Protein AF-A0ABD2CSZ1-F1 (afdb_monomer)

Secondary structure (DSSP, 8-state):
------------------------------S---SSGGGTEE-HHHHHHTT---SEETTHHHHHHHHHHHS-SGGG--S--EEEEE--TTS-TT-SS-SEEEEEES--TTTTHHHHHHHTT--HHHIIIIIGGGTTS---EEEEEESS-----EEE-S-S-TTSPPEEE--TT-SHHHHHHHHHHHHHHHHHHTSHHHHTTT-----PPPTT-TTSPTTSHHHHHHHHHHS-------

Mean predicted aligned error: 13.59 Å

Nearest PDB structures (foldseek):
  8rpg-assembly1_A  TM=6.086E-01  e=1.128E-05  Streptomyces hiroshimensis
  4udp-assembly1_A  TM=7.683E-01  e=7.962E-03  Methylovorus sp. MP688
  6f97-assembly1_B  TM=5.184E-01  e=1.595E-03  Methylovorus sp. MP688
  6f97-assembly1_A  TM=5.098E-01  e=2.200E-03  Methylovorus sp. MP688
  4udq-assembly1_A  TM=4.392E-01  e=5.773E-03  Methylovorus sp. MP688

Organism: Vespula maculifrons (NCBI:txid7453)

InterPro domains:
  IPR007867 Glucose-methanol-choline oxidoreductase, C-terminal [PF05199] (149-234)
  IPR012132 Glucose-methanol-choline oxidoreductase [PTHR11552] (61-235)

Solvent-accessible surface area (backbone atoms only — not comparable to full-atom values): 15317 Å² total; per-residue (Å²): 134,84,86,83,89,83,89,81,88,86,83,88,83,88,80,86,86,88,85,87,80,90,85,85,92,85,91,84,87,89,84,76,100,76,71,46,54,90,69,14,40,29,53,57,73,63,25,55,76,68,74,35,67,74,73,42,43,57,77,50,49,60,50,52,49,37,30,74,75,66,72,39,58,83,86,73,57,83,61,60,80,46,77,47,78,40,67,40,97,83,33,58,89,83,67,82,60,58,36,33,34,36,40,32,23,82,38,48,82,39,72,63,50,77,63,50,36,63,75,68,67,52,52,66,72,56,39,59,71,60,30,54,82,44,52,97,50,94,45,63,36,76,45,74,40,76,70,67,65,76,38,69,52,54,74,43,76,74,55,92,52,87,90,49,75,54,50,76,45,60,45,79,65,71,35,65,63,51,50,55,46,50,47,47,42,49,53,52,48,52,53,57,48,69,33,70,84,33,43,78,70,71,51,71,86,83,78,75,66,57,91,93,31,66,89,39,62,84,95,35,71,70,22,45,54,45,44,52,77,75,63,72,78,83,85,74,91,127

Foldseek 3Di:
DDDDDDDDDDDDDDDDDDDDDDDDDDDDPDDDPPDQLQVLREAPVSNVVVVHNNPDHPVCVVQVVCCVPVVDHPVVDPQFPDKDFDAFPPRDPVPPDGQKMKTKGQDDCLAPPPVSCVVQVPDPVQCVQARVVCHPPGDMDIDIDGPDDPQAWDWAQPDPPPVDHIDTGRRPCVDVVSLVRVLRVVVVVVVVCPDPVNVVVVGDDRFRQTPPLVVDHPSDSSSSSRCCVVDDGDDDDD

Sequence (238 aa):
MEFLSDGLKQTVRRDHSVSWSDQFTAIVNLLFAKPPLLSGIGLKEQLEELGITVLSNLRTLPIILNYAINNKGPLTTPGIEALAFINSKYADPSGVYPDIQFHFLPSSINSDGESVNKFIGLRDSVYNMVFKPLKNTDSWTILPLLLKPKSSGWIRLKSRNPLIHPDIIPNYFAHKEDVDVLIDGIQIAMAVSNTSAFRRFNSRPYSIKLPGCQRFPFATNEYWECAIRQFTFTIGDV

Structure (mmCIF, N/CA/C/O backbone):
data_AF-A0ABD2CSZ1-F1
#
_entry.id   AF-A0ABD2CSZ1-F1
#
loop_
_atom_site.group_PDB
_atom_site.id
_atom_site.type_symbol
_atom_site.label_atom_id
_atom_site.label_alt_id
_atom_site.label_comp_id
_atom_site.label_asym_id
_atom_site.label_entity_id
_atom_site.label_seq_id
_atom_site.pdbx_PDB_ins_code
_atom_site.Cartn_x
_atom_site.Cartn_y
_atom_site.Cartn_z
_atom_site.occupancy
_atom_site.B_iso_or_equiv
_atom_site.auth_seq_id
_atom_site.auth_comp_id
_atom_site.auth_asym_id
_atom_site.auth_atom_id
_atom_site.pdbx_PDB_model_num
ATOM 1 N N . MET A 1 1 ? -37.759 20.245 42.483 1.00 32.78 1 MET A N 1
ATOM 2 C CA . MET A 1 1 ? -36.432 19.596 42.451 1.00 32.78 1 MET A CA 1
ATOM 3 C C . MET A 1 1 ? -35.976 19.618 40.992 1.00 32.78 1 MET A C 1
ATOM 5 O O . MET A 1 1 ? -36.244 18.663 40.284 1.00 32.78 1 MET A O 1
ATOM 9 N N . GLU A 1 2 ? -35.578 20.743 40.381 1.00 22.66 2 GLU A N 1
ATOM 10 C CA . GLU A 1 2 ? -34.473 21.670 40.732 1.00 22.66 2 GLU A CA 1
ATOM 11 C C . GLU A 1 2 ? -33.141 20.885 40.792 1.00 22.66 2 GLU A C 1
ATOM 13 O O . GLU A 1 2 ? -33.063 19.942 41.569 1.00 22.66 2 GLU A O 1
ATOM 18 N N . PHE A 1 3 ? -32.109 21.111 39.964 1.00 24.77 3 PHE A N 1
ATOM 19 C CA . PHE A 1 3 ? -31.524 22.385 39.518 1.00 24.77 3 PHE A CA 1
ATOM 20 C C . PHE A 1 3 ? -30.637 22.255 38.240 1.00 24.77 3 PHE A C 1
ATOM 22 O O . PHE A 1 3 ? -29.897 21.289 38.086 1.00 24.77 3 PHE A O 1
ATOM 29 N N . LEU A 1 4 ? -30.684 23.322 37.424 1.00 30.48 4 LEU A N 1
ATOM 30 C CA . LEU A 1 4 ? -29.596 24.063 36.737 1.00 30.48 4 LEU A CA 1
ATOM 31 C C . LEU A 1 4 ? -28.957 23.597 35.416 1.00 30.48 4 LEU A C 1
ATOM 33 O O . LEU A 1 4 ? -28.183 22.650 35.324 1.00 30.48 4 LEU A O 1
ATOM 37 N N . SER A 1 5 ? -29.211 24.456 34.425 1.00 36.59 5 SER A N 1
ATOM 38 C CA . SER A 1 5 ? -28.312 24.887 33.360 1.00 36.59 5 SER A CA 1
ATOM 39 C C . SER A 1 5 ? -26.972 25.399 33.892 1.00 36.59 5 SER A C 1
ATOM 41 O O . SER A 1 5 ? -26.965 26.163 34.849 1.00 36.59 5 SER A O 1
ATOM 43 N N . ASP A 1 6 ? -25.879 25.094 33.194 1.00 31.25 6 ASP A N 1
ATOM 44 C CA . ASP A 1 6 ? -24.960 26.131 32.712 1.00 31.25 6 ASP A CA 1
ATOM 45 C C . ASP A 1 6 ? -24.024 25.577 31.636 1.00 31.25 6 ASP A C 1
ATOM 47 O O . ASP A 1 6 ? -23.483 24.474 31.728 1.00 31.25 6 ASP A O 1
ATOM 51 N N . GLY A 1 7 ? -23.886 26.352 30.561 1.00 39.50 7 GLY A N 1
ATOM 52 C CA . GLY A 1 7 ? -23.000 26.059 29.449 1.00 39.50 7 GLY A CA 1
ATOM 53 C C . GLY A 1 7 ? -21.560 26.450 29.756 1.00 39.50 7 GLY A C 1
ATOM 54 O O . GLY A 1 7 ? -21.296 27.529 30.271 1.00 39.50 7 GLY A O 1
ATOM 55 N N . LEU A 1 8 ? -20.617 25.613 29.324 1.00 28.44 8 LEU A N 1
ATOM 56 C CA . LEU A 1 8 ? -19.216 25.990 29.160 1.00 28.44 8 LEU A CA 1
ATOM 57 C C . LEU A 1 8 ? -18.718 25.461 27.811 1.00 28.44 8 LEU A C 1
ATOM 59 O O . LEU A 1 8 ? -18.352 24.299 27.661 1.00 28.44 8 LEU A O 1
ATOM 63 N N . LYS A 1 9 ? -18.709 26.348 26.810 1.00 32.56 9 LYS A N 1
ATOM 64 C CA . LYS A 1 9 ? -17.805 26.248 25.659 1.00 32.56 9 LYS A CA 1
ATOM 65 C C . LYS A 1 9 ? -16.429 26.704 26.145 1.00 32.56 9 LYS A C 1
ATOM 67 O O . LYS A 1 9 ? -16.316 27.828 26.625 1.00 32.56 9 LYS A O 1
ATOM 72 N N . GLN A 1 10 ? -15.393 25.881 26.008 1.00 29.50 10 GLN A N 1
ATOM 73 C CA . GLN A 1 10 ? -14.013 26.339 26.178 1.00 29.50 10 GLN A CA 1
ATOM 74 C C . GLN A 1 10 ? -13.320 26.426 24.819 1.00 29.50 10 GLN A C 1
ATOM 76 O O . GLN A 1 10 ? -13.203 25.441 24.096 1.00 29.50 10 GLN A O 1
ATOM 81 N N . THR A 1 11 ? -12.860 27.635 24.500 1.00 26.22 11 THR A N 1
ATOM 82 C CA . THR A 1 11 ? -11.991 27.955 23.367 1.00 26.22 11 THR A CA 1
ATOM 83 C C . THR A 1 11 ? -10.619 28.282 23.942 1.00 26.22 11 THR A C 1
ATOM 85 O O . THR A 1 11 ? -10.493 29.242 24.699 1.00 26.22 11 THR A O 1
ATOM 88 N N . VAL A 1 12 ? -9.586 27.512 23.597 1.00 29.78 12 VAL A N 1
ATOM 89 C CA . VAL A 1 12 ? -8.206 27.795 24.021 1.00 29.78 12 VAL A CA 1
ATOM 90 C C . VAL A 1 12 ? -7.460 28.449 22.859 1.00 29.78 12 VAL A C 1
ATOM 92 O O . VAL A 1 12 ? -7.129 27.791 21.877 1.00 29.78 12 VAL A O 1
ATOM 95 N N . ARG A 1 13 ? -7.195 29.756 22.976 1.00 26.28 13 ARG A N 1
ATOM 96 C CA . ARG A 1 13 ? -6.155 30.459 22.207 1.00 26.28 13 ARG A CA 1
ATOM 97 C C . ARG A 1 13 ? -4.861 30.415 23.017 1.00 26.28 13 ARG A C 1
ATOM 99 O O . ARG A 1 13 ? -4.881 30.757 24.196 1.00 26.28 13 ARG A O 1
ATOM 106 N N . ARG A 1 14 ? -3.745 30.039 22.393 1.00 29.17 14 ARG A N 1
ATOM 107 C CA . ARG A 1 14 ? -2.405 30.338 22.914 1.00 29.17 14 ARG A CA 1
ATOM 108 C C . ARG A 1 14 ? -1.791 31.406 22.027 1.00 29.17 14 ARG A C 1
ATOM 110 O O . ARG A 1 14 ? -1.590 31.164 20.843 1.00 29.17 14 ARG A O 1
ATOM 117 N N . ASP A 1 15 ? -1.532 32.557 22.628 1.00 28.62 15 ASP A N 1
ATOM 118 C CA . ASP A 1 15 ? -0.689 33.604 22.076 1.00 28.62 15 ASP A CA 1
ATOM 119 C C . ASP A 1 15 ? 0.491 33.826 23.034 1.00 28.62 15 ASP A C 1
ATOM 121 O O . ASP A 1 15 ? 0.343 33.706 24.251 1.00 28.62 15 ASP A O 1
ATOM 125 N N . HIS A 1 16 ? 1.627 34.151 22.431 1.00 28.62 16 HIS A N 1
ATOM 126 C CA . HIS A 1 16 ? 2.891 34.625 22.990 1.00 28.62 16 HIS A CA 1
ATOM 127 C C . HIS A 1 16 ? 3.872 33.654 23.682 1.00 28.62 16 HIS A C 1
ATOM 129 O O . HIS A 1 16 ? 3.654 33.043 24.725 1.00 28.62 16 HIS A O 1
ATOM 135 N N . SER A 1 17 ? 5.038 33.631 23.035 1.00 25.70 17 SER A N 1
ATOM 136 C CA . SER A 1 17 ? 6.381 33.208 23.418 1.00 25.70 17 SER A CA 1
AT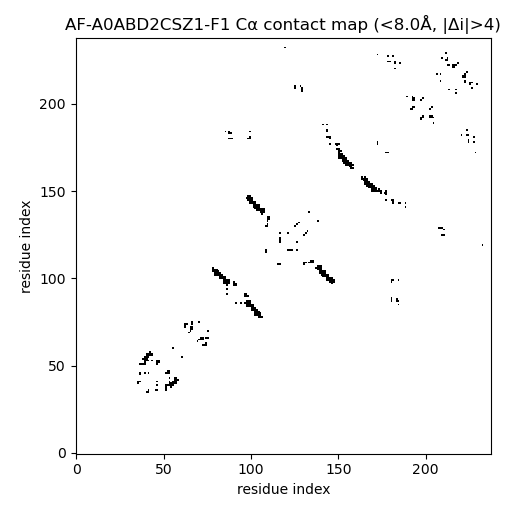OM 137 C C . SER A 1 17 ? 6.878 33.735 24.766 1.00 25.70 17 SER A C 1
ATOM 139 O O . SER A 1 17 ? 6.716 34.917 25.064 1.00 25.70 17 SER A O 1
ATOM 141 N N . VAL A 1 18 ? 7.656 32.913 25.479 1.00 27.27 18 VAL A N 1
ATOM 142 C CA . VAL A 1 18 ? 8.655 33.389 26.447 1.00 27.27 18 VAL A CA 1
ATOM 143 C C . VAL A 1 18 ? 9.997 32.741 26.116 1.00 27.27 18 VAL A C 1
ATOM 145 O O . VAL A 1 18 ? 10.160 31.526 26.190 1.00 27.27 18 VAL A O 1
ATOM 148 N N . SER A 1 19 ? 10.928 33.595 25.706 1.00 22.27 19 SER A N 1
ATOM 149 C CA . SER A 1 19 ? 12.347 33.335 25.478 1.00 22.27 19 SER A CA 1
ATOM 150 C C . SER A 1 19 ? 13.123 33.820 26.697 1.00 22.27 19 SER A C 1
ATOM 152 O O . SER A 1 19 ? 12.900 34.953 27.113 1.00 22.27 19 SER A O 1
ATOM 154 N N . TRP A 1 20 ? 14.066 33.021 27.198 1.00 22.50 20 TRP A N 1
ATOM 155 C CA . TRP A 1 20 ? 15.229 33.515 27.938 1.00 22.50 20 TRP A CA 1
ATOM 156 C C . TRP A 1 20 ? 16.449 32.668 27.574 1.00 22.50 20 TRP A C 1
ATOM 158 O O . TRP A 1 20 ? 16.437 31.447 27.728 1.00 22.50 20 TRP A O 1
ATOM 168 N N . SER A 1 21 ? 17.470 33.341 27.053 1.00 22.05 21 SER A N 1
ATOM 169 C CA . SER A 1 21 ? 18.795 32.814 26.755 1.00 22.05 21 SER A CA 1
ATOM 170 C C . SER A 1 21 ? 19.803 33.262 27.825 1.00 22.05 21 SER A C 1
ATOM 172 O O . SER A 1 21 ? 19.638 34.325 28.423 1.00 22.05 21 SER A O 1
ATOM 174 N N . ASP A 1 22 ? 20.858 32.446 27.972 1.00 24.00 22 ASP A N 1
ATOM 175 C CA . ASP A 1 22 ? 22.209 32.756 28.488 1.00 24.00 22 ASP A CA 1
ATOM 176 C C . ASP A 1 22 ? 22.348 32.887 30.041 1.00 24.00 22 ASP A C 1
ATOM 178 O O . ASP A 1 22 ? 21.519 33.507 30.688 1.00 24.00 22 ASP A O 1
ATOM 182 N N . GLN A 1 23 ? 23.328 32.325 30.782 1.00 23.44 23 GLN A N 1
ATOM 183 C CA . GLN A 1 23 ? 24.762 32.069 30.542 1.00 23.44 23 GLN A CA 1
ATOM 184 C C . GLN A 1 23 ? 25.407 31.032 31.519 1.00 23.44 23 GLN A C 1
ATOM 186 O O . GLN A 1 23 ? 25.026 30.947 32.681 1.00 23.44 23 GLN A O 1
ATOM 191 N N . PHE A 1 24 ? 26.469 30.363 31.023 1.00 21.66 24 PHE A N 1
ATOM 192 C CA . PHE A 1 24 ? 27.763 29.955 31.644 1.00 21.66 24 PHE A CA 1
ATOM 193 C C . PHE A 1 24 ? 27.926 28.852 32.740 1.00 21.66 24 PHE A C 1
ATOM 195 O O . PHE A 1 24 ? 27.750 29.071 33.930 1.00 21.66 24 PHE A O 1
ATOM 202 N N . THR A 1 25 ? 28.439 27.696 32.276 1.00 20.14 25 THR A N 1
ATOM 203 C CA . THR A 1 25 ? 29.677 26.946 32.649 1.00 20.14 25 THR A CA 1
ATOM 204 C C . THR A 1 25 ? 30.097 26.733 34.125 1.00 20.14 25 THR A C 1
ATOM 206 O O . THR A 1 25 ? 30.521 27.681 34.774 1.00 20.14 25 THR A O 1
ATOM 209 N N . ALA A 1 26 ? 30.192 25.455 34.564 1.00 19.47 26 ALA A N 1
ATOM 210 C CA . ALA A 1 26 ? 31.430 24.748 35.007 1.00 19.47 26 ALA A CA 1
ATOM 211 C C . ALA A 1 26 ? 31.255 23.717 36.171 1.00 19.47 26 ALA A C 1
ATOM 213 O O . ALA A 1 26 ? 30.750 24.053 37.232 1.00 19.47 26 ALA A O 1
ATOM 214 N N . ILE A 1 27 ? 31.848 22.518 35.984 1.00 20.17 27 ILE A N 1
ATOM 215 C CA . ILE A 1 27 ? 32.483 21.612 36.986 1.00 20.17 27 ILE A CA 1
ATOM 216 C C . ILE A 1 27 ? 31.585 20.695 37.863 1.00 20.17 27 ILE A C 1
ATOM 218 O O . ILE A 1 27 ? 30.991 21.118 38.841 1.00 20.17 27 ILE A O 1
ATOM 222 N N . VAL A 1 28 ? 31.542 19.393 37.527 1.00 20.75 28 VAL A N 1
ATOM 223 C CA . VAL A 1 28 ? 32.093 18.216 38.262 1.00 20.75 28 VAL A CA 1
ATOM 224 C C . VAL A 1 28 ? 31.501 16.954 37.616 1.00 20.75 28 VAL A C 1
ATOM 226 O O . VAL A 1 28 ? 30.305 16.688 37.702 1.00 20.75 28 VAL A O 1
ATOM 229 N N . ASN A 1 29 ? 32.354 16.153 36.976 1.00 21.84 29 ASN A N 1
ATOM 230 C CA . ASN A 1 29 ? 32.044 14.762 36.657 1.00 21.84 29 ASN A CA 1
ATOM 231 C C . ASN A 1 29 ? 32.206 13.910 37.924 1.00 21.84 29 ASN A C 1
ATOM 233 O O . ASN A 1 29 ? 33.157 14.118 38.672 1.00 21.84 29 ASN A O 1
ATOM 237 N N . LEU A 1 30 ? 31.341 12.899 38.052 1.00 23.94 30 LEU A N 1
ATOM 238 C CA . LEU A 1 30 ? 31.365 11.796 39.024 1.00 23.94 30 LEU A CA 1
ATOM 239 C C . LEU A 1 30 ? 30.875 12.134 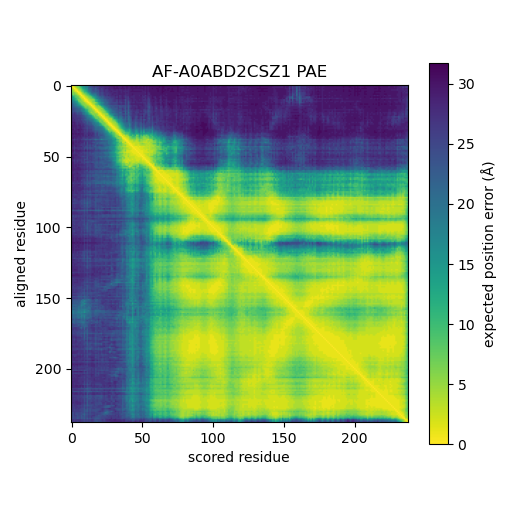40.438 1.00 23.94 30 LEU A C 1
ATOM 241 O O . LEU A 1 30 ? 31.656 12.431 41.331 1.00 23.94 30 LEU A O 1
ATOM 245 N N . LEU A 1 31 ? 29.565 11.975 40.642 1.00 23.50 31 LEU A N 1
ATOM 246 C CA . LEU A 1 31 ? 28.931 11.056 41.604 1.00 23.50 31 LEU A CA 1
ATOM 247 C C . LEU A 1 31 ? 27.406 11.252 41.478 1.00 23.50 31 LEU A C 1
ATOM 249 O O . LEU A 1 31 ? 26.939 12.373 41.332 1.00 23.50 31 LEU A O 1
ATOM 253 N N . PHE A 1 32 ? 26.641 10.156 41.492 1.00 25.25 32 PHE A N 1
ATOM 254 C CA . PHE A 1 32 ? 25.182 10.069 41.258 1.00 25.25 32 PHE A CA 1
ATOM 255 C C . PHE A 1 32 ? 24.708 10.073 39.790 1.00 25.25 32 PHE A C 1
ATOM 257 O O . PHE A 1 32 ? 23.950 10.930 39.340 1.00 25.25 32 PHE A O 1
ATOM 264 N N . ALA A 1 33 ? 25.028 9.003 39.056 1.00 30.36 33 ALA A N 1
ATOM 265 C CA . ALA A 1 33 ? 24.209 8.565 37.923 1.00 30.36 33 ALA A CA 1
ATOM 266 C C . ALA A 1 33 ? 22.859 8.025 38.441 1.00 30.36 33 ALA A C 1
ATOM 268 O O . ALA A 1 33 ? 22.707 6.817 38.603 1.00 30.36 33 ALA A O 1
ATOM 269 N N . LYS A 1 34 ? 21.916 8.914 38.797 1.00 40.34 34 LYS A N 1
ATOM 270 C CA . LYS A 1 34 ? 20.514 8.577 39.133 1.00 40.34 34 LYS A CA 1
ATOM 271 C C . LYS A 1 34 ? 19.494 9.750 39.215 1.00 40.34 34 LYS A C 1
ATOM 273 O O . LYS A 1 34 ? 18.540 9.608 39.972 1.00 40.34 34 LYS A O 1
ATOM 278 N N . PRO A 1 35 ? 19.604 10.868 38.457 1.00 40.03 35 PRO A N 1
ATOM 279 C CA . PRO A 1 35 ? 18.459 11.796 38.337 1.00 40.03 35 PRO A CA 1
ATOM 280 C C . PRO A 1 35 ? 17.743 11.978 36.968 1.00 40.03 35 PRO A C 1
ATOM 282 O O . PRO A 1 35 ? 16.804 12.768 36.960 1.00 40.03 35 PRO A O 1
ATOM 285 N N . PRO A 1 36 ? 18.050 11.303 35.831 1.00 47.91 36 PRO A N 1
ATOM 286 C CA . PRO A 1 36 ? 17.191 11.426 34.634 1.00 47.91 36 PRO A CA 1
ATOM 287 C C . PRO A 1 36 ? 15.990 10.465 34.620 1.00 47.91 36 PRO A C 1
ATOM 289 O O . PRO A 1 36 ? 14.907 10.821 34.169 1.00 47.91 36 PRO A O 1
ATOM 292 N N . LEU A 1 37 ? 16.149 9.241 35.142 1.00 49.25 37 LEU A N 1
ATOM 293 C CA . LEU A 1 37 ? 15.124 8.199 34.984 1.00 49.25 37 LEU A CA 1
ATOM 294 C C . LEU A 1 37 ? 13.808 8.557 35.696 1.00 49.25 37 LEU A C 1
ATOM 296 O O . LEU A 1 37 ? 12.745 8.422 35.109 1.00 49.25 37 LEU A O 1
ATOM 300 N N . LEU A 1 38 ? 13.860 9.084 36.924 1.00 51.19 38 LEU A N 1
ATOM 301 C CA . LEU A 1 38 ? 12.658 9.407 37.712 1.00 51.19 38 LEU A CA 1
ATOM 302 C C . LEU A 1 38 ? 11.873 10.628 37.203 1.00 51.19 38 LEU A C 1
ATOM 304 O O . LEU A 1 38 ? 10.722 10.803 37.589 1.00 51.19 38 LEU A O 1
ATOM 308 N N . SER A 1 39 ? 12.460 11.454 36.331 1.00 57.34 39 SER A N 1
ATOM 309 C CA . SER A 1 39 ? 11.790 12.610 35.720 1.00 57.34 39 SER A CA 1
ATOM 310 C C . SER A 1 39 ? 11.161 12.288 34.361 1.00 57.34 39 SER A C 1
ATOM 312 O O . SER A 1 39 ? 10.763 13.200 33.646 1.00 57.34 39 SER A O 1
ATOM 314 N N . GLY A 1 40 ? 11.085 11.010 33.969 1.00 54.50 40 GLY A N 1
ATOM 315 C CA . GLY A 1 40 ? 10.539 10.601 32.672 1.00 54.50 40 GLY A CA 1
ATOM 316 C C . GLY A 1 40 ? 11.440 10.936 31.476 1.00 54.50 40 GLY A C 1
ATOM 317 O O . GLY A 1 40 ? 10.991 10.836 30.333 1.00 54.50 40 GLY A O 1
ATOM 318 N N . ILE A 1 41 ? 12.696 11.335 31.714 1.00 62.72 41 ILE A N 1
ATOM 319 C CA . ILE A 1 41 ? 13.695 11.670 30.690 1.00 62.72 41 ILE A CA 1
ATOM 320 C C . ILE A 1 41 ? 14.731 10.544 30.631 1.00 62.72 41 ILE A C 1
ATOM 322 O O . ILE A 1 41 ? 15.634 10.444 31.459 1.00 62.72 41 ILE A O 1
ATOM 326 N N . GLY A 1 42 ? 14.608 9.654 29.653 1.00 62.75 42 GLY A N 1
ATOM 327 C CA . GLY A 1 42 ? 15.362 8.400 29.670 1.00 62.75 42 GLY A CA 1
ATOM 328 C C . GLY A 1 42 ? 15.131 7.538 28.438 1.00 62.75 42 GLY A C 1
ATOM 329 O O . GLY A 1 42 ? 14.396 7.907 27.522 1.00 62.75 42 GLY A O 1
ATOM 330 N N . LEU A 1 43 ? 15.781 6.377 28.388 1.00 63.56 43 LEU A N 1
ATOM 331 C CA . LEU A 1 43 ? 15.469 5.373 27.376 1.00 63.56 43 LEU A CA 1
ATOM 332 C C . LEU A 1 43 ? 14.078 4.807 27.664 1.00 63.56 43 LEU A C 1
ATOM 334 O O . LEU A 1 43 ? 13.833 4.320 28.765 1.00 63.56 43 LEU A O 1
ATOM 338 N N . LYS A 1 44 ? 13.187 4.854 26.668 1.00 70.88 44 LYS A N 1
ATOM 339 C CA . LYS A 1 44 ? 11.794 4.396 26.792 1.00 70.88 44 LYS A CA 1
ATOM 340 C C . LYS A 1 44 ? 11.676 3.015 27.452 1.00 70.88 44 LYS A C 1
ATOM 342 O O . LYS A 1 44 ? 10.938 2.879 28.414 1.00 70.88 44 LYS A O 1
ATOM 347 N N . GLU A 1 45 ? 12.458 2.043 26.980 1.00 74.12 45 GLU A N 1
ATOM 348 C CA . GLU A 1 45 ? 12.471 0.664 27.499 1.00 74.12 45 GLU A CA 1
ATOM 349 C C . GLU A 1 45 ? 12.751 0.617 29.011 1.00 74.12 45 GLU A C 1
ATOM 351 O O . GLU A 1 45 ? 12.054 -0.072 29.745 1.00 74.12 45 GLU A O 1
ATOM 356 N N . GLN A 1 46 ? 13.708 1.417 29.490 1.00 61.84 46 GLN A N 1
ATOM 357 C CA . GLN A 1 46 ? 14.072 1.471 30.910 1.00 61.84 46 GLN A CA 1
ATOM 358 C C . GLN A 1 46 ? 13.030 2.209 31.756 1.00 61.84 46 GLN A C 1
ATOM 360 O O . GLN A 1 46 ? 12.807 1.859 32.908 1.00 61.84 46 GLN A O 1
ATOM 365 N N . LEU A 1 47 ? 12.407 3.254 31.211 1.00 69.88 47 LEU A N 1
ATOM 366 C CA . LEU A 1 47 ? 11.382 4.022 31.917 1.00 69.88 47 LEU A CA 1
ATOM 367 C C . LEU A 1 47 ? 10.075 3.236 32.055 1.00 69.88 47 LEU A C 1
ATOM 369 O O . LEU A 1 47 ? 9.466 3.253 33.121 1.00 69.88 47 LEU A O 1
ATOM 373 N N . GLU A 1 48 ? 9.677 2.520 31.002 1.00 77.44 48 GLU A N 1
ATOM 374 C CA . GLU A 1 48 ? 8.490 1.662 31.002 1.00 77.44 48 GLU A CA 1
ATOM 375 C C . GLU A 1 48 ? 8.667 0.457 31.937 1.00 77.44 48 GLU A C 1
ATOM 377 O O . GLU A 1 48 ? 7.748 0.143 32.690 1.00 77.44 48 GLU A O 1
ATOM 382 N N . GLU A 1 49 ? 9.856 -0.157 31.972 1.00 77.81 49 GLU A N 1
ATOM 383 C CA . GLU A 1 49 ? 10.191 -1.227 32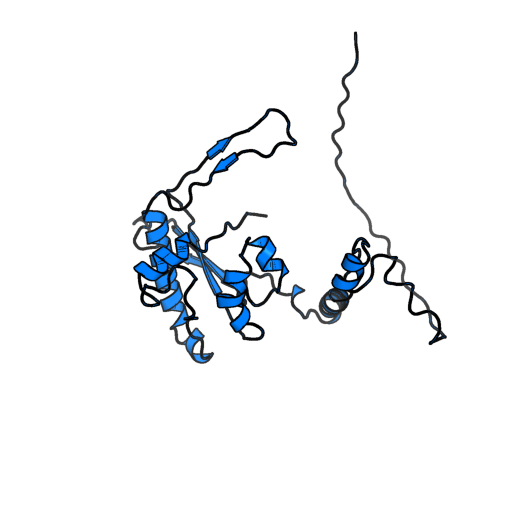.927 1.00 77.81 49 GLU A CA 1
ATOM 384 C C . GLU A 1 49 ? 10.124 -0.750 34.390 1.00 77.81 49 GLU A C 1
ATOM 386 O O . GLU A 1 49 ? 9.754 -1.507 35.286 1.00 77.81 49 GLU A O 1
ATOM 391 N N . LEU A 1 50 ? 10.415 0.532 34.633 1.00 74.38 50 LEU A N 1
ATOM 392 C CA . LEU A 1 50 ? 10.339 1.166 35.951 1.00 74.38 50 LEU A CA 1
ATOM 393 C C . LEU A 1 50 ? 8.958 1.769 36.274 1.00 74.38 50 LEU A C 1
ATOM 395 O O . LEU A 1 50 ? 8.794 2.357 37.343 1.00 74.38 50 LEU A O 1
ATOM 399 N N . GLY A 1 51 ? 7.968 1.648 35.381 1.00 69.88 51 GLY A N 1
ATOM 400 C CA . GLY A 1 51 ? 6.624 2.207 35.574 1.00 69.88 51 GLY A CA 1
ATOM 401 C C . GLY A 1 51 ? 6.565 3.741 35.555 1.00 69.88 51 GLY A C 1
ATOM 402 O O . GLY A 1 51 ? 5.654 4.332 36.133 1.00 69.88 51 GLY A O 1
ATOM 403 N N . ILE A 1 52 ? 7.538 4.399 34.921 1.00 73.50 52 ILE A N 1
ATOM 404 C CA . ILE A 1 52 ? 7.667 5.858 34.871 1.00 73.50 52 ILE A CA 1
ATOM 405 C C . ILE A 1 52 ? 7.084 6.377 33.555 1.00 73.50 52 ILE A C 1
ATOM 407 O O . ILE A 1 52 ? 7.440 5.910 32.472 1.00 73.50 52 ILE A O 1
ATOM 411 N N . THR A 1 53 ? 6.222 7.393 33.633 1.00 69.75 53 THR A N 1
ATOM 412 C CA . THR A 1 53 ? 5.687 8.075 32.448 1.00 69.75 53 THR A CA 1
ATOM 413 C C . THR A 1 53 ? 6.822 8.681 31.623 1.00 69.75 53 THR A C 1
ATOM 415 O O . THR A 1 53 ? 7.566 9.537 32.101 1.00 69.75 53 THR A O 1
ATOM 418 N N . VAL A 1 54 ? 6.944 8.255 30.366 1.00 70.62 54 VAL A N 1
ATOM 419 C CA . VAL A 1 54 ? 7.972 8.753 29.445 1.00 70.62 54 VAL A CA 1
ATOM 420 C C . VAL A 1 54 ? 7.606 10.163 28.989 1.00 70.62 54 VAL A C 1
ATOM 422 O O . VAL A 1 54 ? 6.700 10.344 28.179 1.00 70.62 54 VAL A O 1
ATOM 425 N N . LEU A 1 55 ? 8.324 11.161 29.501 1.00 60.91 55 LEU A N 1
ATOM 426 C CA . LEU A 1 55 ? 8.182 12.566 29.115 1.00 60.91 55 LEU A CA 1
ATOM 427 C C . LEU A 1 55 ? 9.086 12.925 27.931 1.00 60.91 55 LEU A C 1
ATOM 429 O O . LEU A 1 55 ? 8.670 13.663 27.042 1.00 60.91 55 LEU A O 1
ATOM 433 N N . SER A 1 56 ? 10.302 12.376 27.867 1.00 56.28 56 SER A N 1
ATOM 434 C CA . SER A 1 56 ? 11.139 12.468 26.667 1.00 56.28 56 SER A CA 1
ATOM 435 C C . SER A 1 56 ? 12.023 11.235 26.506 1.00 56.28 56 SER A C 1
ATOM 437 O O . SER A 1 56 ? 12.742 10.817 27.414 1.00 56.28 56 SER A O 1
ATOM 439 N N . ASN A 1 57 ? 11.959 10.633 25.320 1.00 64.19 57 ASN A N 1
ATOM 440 C CA . ASN A 1 57 ? 12.806 9.502 24.982 1.00 64.19 57 ASN A CA 1
ATOM 441 C C . ASN A 1 57 ? 14.178 10.022 24.538 1.00 64.19 57 ASN A C 1
ATOM 443 O O . ASN A 1 57 ? 14.281 10.717 23.524 1.00 64.19 57 ASN A O 1
ATOM 447 N N . LEU A 1 58 ? 15.242 9.648 25.251 1.00 57.03 58 LEU A N 1
ATOM 448 C CA . LEU A 1 58 ? 16.610 10.046 24.902 1.00 57.03 58 LEU A CA 1
ATOM 449 C C . LEU A 1 58 ? 17.044 9.544 23.514 1.00 57.03 58 LEU A C 1
ATOM 451 O O . LEU A 1 58 ? 17.958 10.120 22.938 1.00 57.03 58 LEU A O 1
ATOM 455 N N . ARG A 1 59 ? 16.381 8.531 22.930 1.00 62.28 59 ARG A N 1
ATOM 456 C CA . ARG A 1 59 ? 16.602 8.154 21.517 1.00 62.28 59 ARG A CA 1
ATOM 457 C C . ARG A 1 59 ? 16.086 9.212 20.532 1.00 62.28 59 ARG A C 1
ATOM 459 O O . ARG A 1 59 ? 16.610 9.325 19.430 1.00 62.28 59 ARG A O 1
ATOM 466 N N . THR A 1 60 ? 15.081 9.993 20.922 1.00 66.75 60 THR A N 1
ATOM 467 C CA . THR A 1 60 ? 14.433 11.007 20.078 1.00 66.75 60 THR A CA 1
ATOM 468 C C . THR A 1 60 ? 15.138 12.363 20.160 1.00 66.75 60 THR A C 1
ATOM 470 O O . THR A 1 60 ? 15.140 13.099 19.178 1.00 66.75 60 THR A O 1
ATOM 473 N N . LEU A 1 61 ? 15.799 12.690 21.277 1.00 74.50 61 LEU A N 1
ATOM 474 C CA . LEU A 1 61 ? 16.512 13.969 21.426 1.00 74.50 61 LEU A CA 1
ATOM 475 C C . LEU A 1 61 ? 17.622 14.187 20.378 1.00 74.50 61 LEU A C 1
ATOM 477 O O . LEU A 1 61 ? 17.629 15.256 19.773 1.00 74.50 61 LEU A O 1
ATOM 481 N N . PRO A 1 62 ? 18.512 13.220 20.075 1.00 77.44 62 PRO A N 1
ATOM 482 C CA . PRO A 1 62 ? 19.497 13.377 19.006 1.00 77.44 62 PRO A CA 1
ATOM 483 C C . PRO A 1 62 ? 18.856 13.588 17.633 1.00 77.44 62 PRO A C 1
ATOM 485 O O . PRO A 1 62 ? 19.371 14.363 16.834 1.00 77.44 62 PRO A O 1
ATOM 488 N N . ILE A 1 63 ? 17.720 12.932 17.366 1.00 77.56 63 ILE A N 1
ATOM 489 C CA . ILE A 1 63 ? 16.965 13.085 16.115 1.00 77.56 63 ILE A CA 1
ATOM 490 C C . ILE A 1 63 ? 16.418 14.514 16.001 1.00 77.56 63 ILE A C 1
ATOM 492 O O . ILE A 1 63 ? 16.597 15.155 14.967 1.00 77.56 63 ILE A O 1
ATOM 496 N N . ILE A 1 64 ? 15.804 15.028 17.072 1.00 81.25 64 ILE A N 1
ATOM 497 C CA . ILE A 1 64 ? 15.266 16.395 17.134 1.00 81.25 64 ILE A CA 1
ATOM 498 C C . ILE A 1 64 ? 16.389 17.429 17.015 1.00 81.25 64 ILE A C 1
ATOM 500 O O . ILE A 1 64 ? 16.265 18.378 16.247 1.00 81.25 64 ILE A O 1
ATOM 504 N N . LEU A 1 65 ? 17.498 17.248 17.736 1.00 83.31 65 LEU A N 1
ATOM 505 C CA . LEU A 1 65 ? 18.637 18.168 17.693 1.00 83.31 65 LEU A CA 1
ATOM 506 C C . LEU A 1 65 ? 19.305 18.178 16.316 1.00 83.31 65 LEU A C 1
ATOM 508 O O . LEU A 1 65 ? 19.622 19.245 15.801 1.00 83.31 65 LEU A O 1
ATOM 512 N N . ASN A 1 66 ? 19.485 17.014 15.687 1.00 79.69 66 ASN A N 1
ATOM 513 C CA . ASN A 1 66 ? 20.053 16.936 14.344 1.00 79.69 66 ASN A CA 1
ATOM 514 C C . ASN A 1 66 ? 19.128 17.567 13.292 1.00 79.69 66 ASN A C 1
ATOM 516 O O . ASN A 1 66 ? 19.612 18.223 12.371 1.00 79.69 66 ASN A O 1
ATOM 520 N N . TYR A 1 67 ? 17.810 17.433 13.456 1.00 83.81 67 TYR A N 1
ATOM 521 C CA . TYR A 1 67 ? 16.843 18.163 12.642 1.00 83.81 67 TYR A CA 1
ATOM 522 C C . TYR A 1 67 ? 16.970 19.677 12.854 1.00 83.81 67 TYR A C 1
ATOM 524 O O . TYR A 1 67 ? 17.166 20.407 11.891 1.00 83.81 67 TYR A O 1
ATOM 532 N N . ALA A 1 68 ? 16.944 20.145 14.104 1.00 87.00 68 ALA A N 1
ATOM 533 C CA . ALA A 1 68 ? 16.962 21.570 14.430 1.00 87.00 68 ALA A CA 1
ATOM 534 C C . ALA A 1 68 ? 18.268 22.278 14.029 1.00 87.00 68 ALA A C 1
ATOM 536 O O . ALA A 1 68 ? 18.236 23.424 13.594 1.00 87.00 68 ALA A O 1
ATOM 537 N N . ILE A 1 69 ? 19.414 21.607 14.183 1.00 90.00 69 ILE A N 1
ATOM 538 C CA . ILE A 1 69 ? 20.734 22.196 13.919 1.00 90.00 69 ILE A CA 1
ATOM 539 C C . ILE A 1 69 ? 21.137 22.006 12.457 1.00 90.00 69 ILE A C 1
ATOM 541 O O . ILE A 1 69 ? 21.627 22.936 11.823 1.00 90.00 69 ILE A O 1
ATOM 545 N N . ASN A 1 70 ? 20.950 20.800 11.913 1.00 87.69 70 ASN A N 1
ATOM 546 C CA . ASN A 1 70 ? 21.501 20.436 10.609 1.00 87.69 70 ASN A CA 1
ATOM 547 C C . ASN A 1 70 ? 20.449 20.344 9.497 1.00 87.69 70 ASN A C 1
ATOM 549 O O . ASN A 1 70 ? 20.835 20.090 8.357 1.00 87.69 70 ASN A O 1
ATOM 553 N N . ASN A 1 71 ? 19.153 20.509 9.797 1.00 83.62 71 ASN A N 1
ATOM 554 C CA . ASN A 1 71 ? 18.044 20.225 8.874 1.00 83.62 71 ASN A CA 1
ATOM 555 C C . ASN A 1 71 ? 18.174 18.828 8.244 1.00 83.62 71 ASN A C 1
ATOM 557 O O . ASN A 1 71 ? 17.990 18.647 7.042 1.00 83.62 71 ASN A O 1
ATOM 561 N N . LYS A 1 72 ? 18.572 17.839 9.056 1.00 73.81 72 LYS A N 1
ATOM 562 C CA . LYS A 1 72 ? 18.831 16.459 8.627 1.00 73.81 72 LYS A CA 1
ATOM 563 C C . LYS A 1 72 ? 18.186 15.454 9.570 1.00 73.81 72 LYS A C 1
ATOM 565 O O . LYS A 1 72 ? 18.100 15.672 10.775 1.00 73.81 72 LYS A O 1
ATOM 570 N N . GLY A 1 73 ? 17.851 14.290 9.026 1.00 69.44 73 GLY A N 1
ATOM 571 C CA . GLY A 1 73 ? 17.341 13.149 9.783 1.00 69.44 73 GLY A CA 1
ATOM 572 C C . GLY A 1 73 ? 15.881 12.831 9.458 1.00 69.44 73 GLY A C 1
ATOM 573 O O . GLY A 1 73 ? 15.269 13.508 8.643 1.00 69.44 73 GLY A O 1
ATOM 574 N N . PRO A 1 74 ? 15.299 11.808 10.095 1.00 67.94 74 PRO A N 1
ATOM 575 C CA . PRO A 1 74 ? 13.987 11.267 9.723 1.00 67.94 74 PRO A CA 1
ATOM 576 C C . PRO A 1 74 ? 12.814 12.243 9.913 1.00 67.94 74 PRO A C 1
ATOM 578 O O . PRO A 1 74 ? 11.739 12.002 9.389 1.00 67.94 74 PRO A O 1
ATOM 581 N N . LEU A 1 75 ? 13.004 13.359 10.622 1.00 72.94 75 LEU A N 1
ATOM 582 C CA . LEU A 1 75 ? 11.978 14.401 10.758 1.00 72.94 75 LEU A CA 1
ATOM 583 C C . LEU A 1 75 ? 11.885 15.329 9.535 1.00 72.94 75 LEU A C 1
ATOM 585 O O . LEU A 1 75 ? 10.978 16.150 9.472 1.00 72.94 75 LEU A O 1
ATOM 589 N N . THR A 1 76 ? 12.805 15.223 8.569 1.00 73.62 76 THR A N 1
ATOM 590 C CA . THR A 1 76 ? 12.756 16.016 7.329 1.00 73.62 76 THR A CA 1
ATOM 591 C C . THR A 1 76 ? 11.905 15.372 6.237 1.00 73.62 76 THR A C 1
ATOM 593 O O . THR A 1 76 ? 11.727 15.990 5.191 1.00 73.62 76 THR A O 1
ATOM 596 N N . THR A 1 77 ? 11.434 14.133 6.422 1.00 70.19 77 THR A N 1
ATOM 597 C CA . THR A 1 77 ? 10.599 13.444 5.429 1.00 70.19 77 THR A CA 1
ATOM 598 C C . THR A 1 77 ? 9.115 13.545 5.793 1.00 70.19 77 THR A C 1
ATOM 600 O O . THR A 1 77 ? 8.755 13.323 6.950 1.00 70.19 77 THR A O 1
ATOM 603 N N . PRO A 1 78 ? 8.233 13.852 4.824 1.00 71.00 78 PRO A N 1
ATOM 604 C CA . PRO A 1 78 ? 6.784 13.821 5.026 1.00 71.00 78 PRO A CA 1
ATOM 605 C C . PRO A 1 78 ? 6.210 12.392 5.086 1.00 71.00 78 PRO A C 1
ATOM 607 O O . PRO A 1 78 ? 5.008 12.226 5.273 1.00 71.00 78 PRO A O 1
ATOM 610 N N . GLY A 1 79 ? 7.030 11.353 4.882 1.00 75.88 79 GLY A N 1
ATOM 611 C CA . GLY A 1 79 ? 6.599 9.955 4.782 1.00 75.88 79 GLY A CA 1
ATOM 612 C C . GLY A 1 79 ? 6.075 9.586 3.391 1.00 75.88 79 GLY A C 1
ATOM 613 O O . GLY A 1 79 ? 6.552 8.619 2.802 1.00 75.88 79 GLY A O 1
ATOM 614 N N . ILE A 1 80 ? 5.153 10.378 2.833 1.00 82.75 80 ILE A N 1
ATOM 615 C CA . ILE A 1 80 ? 4.705 10.263 1.434 1.00 82.75 80 ILE A CA 1
ATOM 616 C C . ILE A 1 80 ? 5.444 11.307 0.594 1.00 82.75 80 ILE A C 1
ATOM 618 O O . ILE A 1 80 ? 5.243 12.506 0.770 1.00 82.75 80 ILE A O 1
ATOM 622 N N . GLU A 1 81 ? 6.289 10.859 -0.332 1.00 85.25 81 GLU A N 1
ATOM 623 C CA . GLU A 1 81 ? 7.120 11.746 -1.160 1.00 85.25 81 GLU A CA 1
ATOM 624 C C . GLU A 1 81 ? 6.454 12.155 -2.474 1.00 85.25 81 GLU A C 1
ATOM 626 O O . GLU A 1 81 ? 6.764 13.211 -3.025 1.00 85.25 81 GLU A O 1
ATOM 631 N N . ALA A 1 82 ? 5.534 11.336 -2.983 1.00 89.50 82 ALA A N 1
ATOM 632 C CA . ALA A 1 82 ? 4.774 11.661 -4.179 1.00 89.50 82 ALA A CA 1
ATOM 633 C C . ALA A 1 82 ? 3.393 11.005 -4.171 1.00 89.50 82 ALA A C 1
ATOM 635 O O . ALA A 1 82 ? 3.162 9.978 -3.526 1.00 89.50 82 ALA A O 1
ATOM 636 N N . LEU A 1 83 ? 2.495 11.603 -4.951 1.00 93.75 83 LEU A N 1
ATOM 637 C CA . LEU A 1 83 ? 1.166 11.091 -5.242 1.00 93.75 83 LEU A CA 1
ATOM 638 C C . LEU A 1 83 ? 0.996 10.954 -6.755 1.00 93.75 83 LEU A C 1
ATOM 640 O O . LEU A 1 83 ? 1.460 11.807 -7.512 1.00 93.75 83 LEU A O 1
ATOM 644 N N . ALA A 1 84 ? 0.295 9.913 -7.194 1.00 94.94 84 ALA A N 1
ATOM 645 C CA . ALA A 1 84 ? -0.182 9.808 -8.571 1.00 94.94 84 ALA A CA 1
ATOM 646 C C . ALA A 1 84 ? -1.636 9.343 -8.597 1.00 94.94 84 ALA A C 1
ATOM 648 O O . ALA A 1 84 ? -2.059 8.575 -7.738 1.00 94.94 84 ALA A O 1
ATOM 649 N N . PHE A 1 85 ? -2.385 9.794 -9.595 1.00 95.69 85 PHE A N 1
ATOM 650 C CA . PHE A 1 85 ? -3.764 9.385 -9.822 1.00 95.69 85 PHE A CA 1
ATOM 651 C C . PHE A 1 85 ? -3.831 8.578 -11.110 1.00 95.69 85 PHE A C 1
ATOM 653 O O . PHE A 1 85 ? -3.300 9.001 -12.137 1.00 95.69 85 PHE A O 1
ATOM 660 N N . ILE A 1 86 ? -4.436 7.399 -11.026 1.00 94.62 86 ILE A N 1
ATOM 661 C CA . ILE A 1 86 ? -4.445 6.404 -12.092 1.00 94.62 86 ILE A CA 1
ATOM 662 C C . ILE A 1 86 ? -5.889 5.968 -12.327 1.00 94.62 86 ILE A C 1
ATOM 664 O O . ILE A 1 86 ? -6.674 5.843 -11.384 1.00 94.62 86 ILE A O 1
ATOM 668 N N . ASN A 1 87 ? -6.205 5.706 -13.591 1.00 96.31 87 ASN A N 1
ATOM 669 C CA . ASN A 1 87 ? -7.437 5.047 -13.988 1.00 96.31 87 ASN A CA 1
ATOM 670 C C . ASN A 1 87 ? -7.130 3.568 -14.211 1.00 96.31 87 ASN A C 1
ATOM 672 O O . ASN A 1 87 ? -6.320 3.228 -15.077 1.00 96.31 87 ASN A O 1
ATOM 676 N N . SER A 1 88 ? -7.766 2.701 -13.431 1.00 96.19 88 SER A N 1
ATOM 677 C CA . SER A 1 88 ? -7.782 1.270 -13.710 1.00 96.19 88 SER A CA 1
ATOM 678 C C . SER A 1 88 ? -8.600 0.980 -14.969 1.00 96.19 88 SER A C 1
ATOM 680 O O . SER A 1 88 ? -9.364 1.822 -15.453 1.00 96.19 88 SER A O 1
ATOM 682 N N . LYS A 1 89 ? -8.524 -0.249 -15.478 1.00 95.06 89 LYS A N 1
ATOM 683 C CA . LYS A 1 89 ? -9.410 -0.690 -16.573 1.00 95.06 89 LYS A CA 1
ATOM 684 C C . LYS A 1 89 ? -10.909 -0.692 -16.223 1.00 95.06 89 LYS A C 1
ATOM 686 O O . LYS A 1 89 ? -11.726 -0.849 -17.125 1.00 95.06 89 LYS A O 1
ATOM 691 N N . TYR A 1 90 ? -11.265 -0.561 -14.943 1.00 95.00 90 TYR A N 1
ATOM 692 C CA . TYR A 1 90 ? -12.648 -0.472 -14.456 1.00 95.00 90 TYR A CA 1
ATOM 693 C C . TYR A 1 90 ? -13.099 0.973 -14.203 1.00 95.00 90 TYR A C 1
ATOM 695 O O . TYR A 1 90 ? -14.262 1.198 -13.860 1.00 95.00 90 TYR A O 1
ATOM 703 N N . ALA A 1 91 ? -12.196 1.945 -14.361 1.00 94.50 91 ALA A N 1
ATOM 704 C CA . ALA A 1 91 ? -12.505 3.350 -14.170 1.00 94.50 91 ALA A CA 1
ATOM 705 C C . ALA A 1 91 ? -13.580 3.833 -15.155 1.00 94.50 91 ALA A C 1
ATOM 707 O O . ALA A 1 91 ? -13.824 3.236 -16.206 1.00 94.50 91 ALA A O 1
ATOM 708 N N . ASP A 1 92 ? -14.191 4.972 -14.826 1.00 91.38 92 ASP A N 1
ATOM 709 C CA . ASP A 1 92 ? -15.146 5.634 -15.709 1.00 91.38 92 ASP A CA 1
ATOM 710 C C . ASP A 1 92 ? -14.501 5.900 -17.091 1.00 91.38 92 ASP A C 1
ATOM 712 O O . ASP A 1 92 ? -13.440 6.538 -17.149 1.00 91.38 92 ASP A O 1
ATOM 716 N N . PRO A 1 93 ? -15.123 5.456 -18.203 1.00 90.38 93 PRO A N 1
ATOM 717 C CA . PRO A 1 93 ? -14.573 5.624 -19.548 1.00 90.38 93 PRO A CA 1
ATOM 718 C C . PRO A 1 93 ? -14.318 7.079 -19.956 1.00 90.38 93 PRO A C 1
ATOM 720 O O . PRO A 1 93 ? -13.529 7.322 -20.865 1.00 90.38 93 PRO A O 1
ATOM 723 N N . SER A 1 94 ? -14.965 8.051 -19.302 1.00 91.88 94 SER A N 1
ATOM 724 C CA . SER A 1 94 ? -14.699 9.479 -19.517 1.00 91.88 94 SER A CA 1
ATOM 725 C C . SER A 1 94 ? -13.260 9.876 -19.182 1.00 91.88 94 SER A C 1
ATOM 727 O O . SER A 1 94 ? -12.790 10.907 -19.657 1.00 91.88 94 SER A O 1
ATOM 729 N N . GLY A 1 95 ? -12.562 9.097 -18.346 1.00 86.75 95 GLY A N 1
ATOM 730 C CA . GLY A 1 95 ? -11.189 9.375 -17.931 1.00 86.75 95 GLY A CA 1
ATOM 731 C C . GLY A 1 95 ? -11.049 10.521 -16.923 1.00 86.75 95 GLY A C 1
ATOM 732 O O . GLY A 1 95 ? -9.950 10.767 -16.438 1.00 86.75 95 GLY A O 1
ATOM 733 N N . VAL A 1 96 ? -12.141 11.213 -16.579 1.00 90.94 96 VAL A N 1
ATOM 734 C CA . VAL A 1 96 ? -12.108 12.451 -15.779 1.00 90.94 96 VAL A CA 1
ATOM 735 C C . VAL A 1 96 ? -11.820 12.179 -14.305 1.00 90.94 96 VAL A C 1
ATOM 737 O O . VAL A 1 96 ? -11.174 12.986 -13.639 1.00 90.94 96 VAL A O 1
ATOM 740 N N . TYR A 1 97 ? -12.304 11.051 -13.785 1.00 90.25 97 TYR A N 1
ATOM 741 C CA . TYR A 1 97 ? -12.215 10.746 -12.365 1.00 90.25 97 TYR A CA 1
ATOM 742 C C . TYR A 1 97 ? -11.409 9.469 -12.111 1.00 90.25 97 TYR A C 1
ATOM 744 O O . TYR A 1 97 ? -11.927 8.384 -12.395 1.00 90.25 97 TYR A O 1
ATOM 752 N N . PRO A 1 98 ? -10.208 9.574 -11.519 1.00 94.56 98 PRO A N 1
ATOM 753 C CA . PRO A 1 98 ? -9.406 8.411 -11.166 1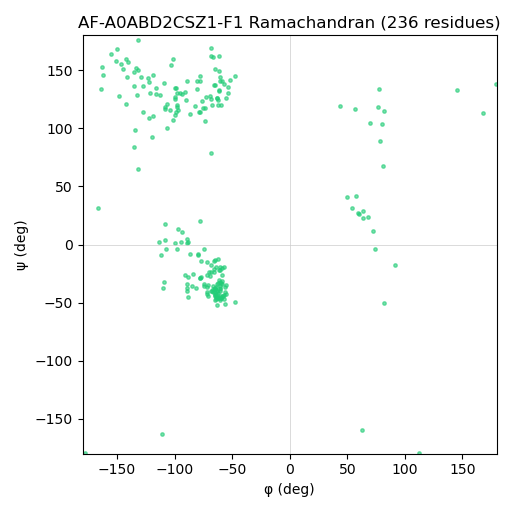.00 94.56 98 PRO A CA 1
ATOM 754 C C . PRO A 1 98 ? -10.105 7.569 -10.095 1.00 94.56 98 PRO A C 1
ATOM 756 O O . PRO A 1 98 ? -10.873 8.074 -9.266 1.00 94.56 98 PRO A O 1
ATOM 759 N N . ASP A 1 99 ? -9.831 6.273 -10.114 1.00 95.69 99 ASP A N 1
ATOM 760 C CA . ASP A 1 99 ? -10.314 5.286 -9.149 1.00 95.69 99 ASP A CA 1
ATOM 761 C C . ASP A 1 99 ? -9.181 4.717 -8.278 1.00 95.69 99 ASP A C 1
ATOM 763 O O . ASP A 1 99 ? -9.458 4.078 -7.260 1.00 95.69 99 ASP A O 1
ATOM 767 N N . ILE A 1 100 ? -7.921 5.026 -8.610 1.00 96.44 100 ILE A N 1
ATOM 768 C CA . ILE A 1 100 ? -6.730 4.654 -7.844 1.00 96.44 100 ILE A CA 1
ATOM 769 C C . ILE A 1 100 ? -5.865 5.887 -7.550 1.00 96.44 100 ILE A C 1
ATOM 771 O O . ILE A 1 100 ? -5.581 6.700 -8.433 1.00 96.44 100 ILE A O 1
ATOM 775 N N . GLN A 1 101 ? -5.377 5.989 -6.313 1.00 96.12 101 GLN A N 1
ATOM 776 C CA . GLN A 1 101 ? -4.304 6.904 -5.924 1.00 96.12 101 GLN A CA 1
ATOM 777 C C . GLN A 1 101 ? -3.084 6.104 -5.466 1.00 96.12 101 GLN A C 1
ATOM 779 O O . GLN A 1 101 ? -3.193 5.221 -4.625 1.00 96.12 101 GLN A O 1
ATOM 784 N N . PHE A 1 102 ? -1.908 6.415 -5.995 1.00 95.81 102 PHE A N 1
ATOM 785 C CA . PHE A 1 102 ? -0.645 5.864 -5.520 1.00 95.81 102 PHE A CA 1
ATOM 786 C C . PHE A 1 102 ? -0.016 6.788 -4.496 1.00 95.81 102 PHE A C 1
ATOM 788 O O . PHE A 1 102 ? 0.166 7.974 -4.771 1.00 95.81 102 PHE A O 1
ATOM 795 N N . HIS A 1 103 ? 0.366 6.232 -3.349 1.00 92.19 103 HIS A N 1
ATOM 796 C CA . HIS A 1 103 ? 1.287 6.877 -2.417 1.00 92.19 103 HIS A CA 1
ATOM 797 C C . HIS A 1 103 ? 2.675 6.286 -2.625 1.00 92.19 103 HIS A C 1
ATOM 799 O O . HIS A 1 103 ? 2.846 5.066 -2.571 1.00 92.19 103 HIS A O 1
ATOM 805 N N . PHE A 1 104 ? 3.656 7.147 -2.876 1.00 90.94 104 PHE A N 1
ATOM 806 C CA . PHE A 1 104 ? 5.055 6.757 -3.005 1.00 90.94 104 PHE A CA 1
ATOM 807 C C . PHE A 1 104 ? 5.763 7.023 -1.686 1.00 90.94 104 PHE A C 1
ATOM 809 O O . PHE A 1 104 ? 5.819 8.168 -1.232 1.00 90.94 104 PHE A O 1
ATOM 816 N N . LEU A 1 105 ? 6.304 5.967 -1.087 1.00 87.12 105 LEU A N 1
ATOM 817 C CA . LEU A 1 105 ? 7.030 6.041 0.171 1.00 87.12 105 LEU A CA 1
ATOM 818 C C . LEU A 1 105 ? 8.495 5.645 -0.057 1.00 87.12 105 LEU A C 1
ATOM 820 O O . LEU A 1 105 ? 8.750 4.608 -0.682 1.00 87.12 105 LEU A O 1
ATOM 824 N N . PRO A 1 106 ? 9.460 6.397 0.502 1.00 81.69 106 PRO A N 1
ATOM 825 C CA . PRO A 1 106 ? 10.888 6.067 0.498 1.00 81.69 106 PRO A CA 1
ATOM 826 C C . PRO A 1 106 ? 11.225 4.995 1.551 1.00 81.69 106 PRO A C 1
ATOM 828 O O . PRO A 1 106 ? 12.353 4.898 2.030 1.00 81.69 106 PRO A O 1
ATOM 831 N N . SER A 1 107 ? 10.215 4.245 1.987 1.00 77.81 107 SER A N 1
ATOM 832 C CA . SER A 1 107 ? 10.286 3.276 3.063 1.00 77.81 107 SER A CA 1
ATOM 833 C C . SER A 1 107 ? 9.289 2.141 2.836 1.00 77.81 107 SER A C 1
ATOM 835 O O . SER A 1 107 ? 8.409 2.190 1.970 1.00 77.81 107 SER A O 1
ATOM 837 N N . SER A 1 108 ? 9.444 1.089 3.628 1.00 76.88 108 SER A N 1
ATOM 838 C CA . SER A 1 108 ? 8.473 0.012 3.793 1.00 76.88 108 SER A CA 1
ATOM 839 C C . SER A 1 108 ? 8.293 -0.234 5.300 1.00 76.88 108 SER A C 1
ATOM 841 O O . SER A 1 108 ? 8.965 0.378 6.129 1.00 76.88 108 SER A O 1
ATOM 843 N N . ILE A 1 109 ? 7.380 -1.124 5.689 1.00 72.06 109 ILE A N 1
ATOM 844 C CA . ILE A 1 109 ? 7.003 -1.405 7.091 1.00 72.06 109 ILE A CA 1
ATOM 845 C C . ILE A 1 109 ? 8.203 -1.835 7.966 1.00 72.06 109 ILE A C 1
ATOM 847 O O . ILE A 1 109 ? 8.176 -1.737 9.189 1.00 72.06 109 ILE A O 1
ATOM 851 N N . ASN A 1 110 ? 9.296 -2.280 7.350 1.00 66.06 110 ASN A N 1
ATOM 852 C CA . ASN A 1 110 ? 10.572 -2.581 8.002 1.00 66.06 110 ASN A CA 1
ATOM 853 C C . ASN A 1 110 ? 11.337 -1.346 8.510 1.00 66.06 110 ASN A C 1
ATOM 855 O O . ASN A 1 110 ? 12.170 -1.504 9.405 1.00 66.06 110 ASN A O 1
ATOM 859 N N . SER A 1 111 ? 11.094 -0.160 7.948 1.00 56.78 111 SER A N 1
ATOM 860 C CA . SER A 1 111 ? 11.915 1.034 8.178 1.00 56.78 111 SER A CA 1
ATOM 861 C C . SER A 1 111 ? 11.634 1.733 9.513 1.00 56.78 111 SER A C 1
ATOM 863 O O . SER A 1 111 ? 12.556 2.288 10.102 1.00 56.78 111 SER A O 1
ATOM 865 N N . ASP A 1 112 ? 10.410 1.637 10.043 1.00 58.53 112 ASP A N 1
ATOM 866 C CA . ASP A 1 112 ? 9.951 2.474 11.170 1.00 58.53 112 ASP A CA 1
ATOM 867 C C . ASP A 1 112 ? 9.808 1.728 12.515 1.00 58.53 112 ASP A C 1
ATOM 869 O O . ASP A 1 112 ? 9.188 2.202 13.473 1.00 58.53 112 ASP A O 1
ATOM 873 N N . GLY A 1 113 ? 10.437 0.557 12.629 1.00 55.00 113 GLY A N 1
ATOM 874 C CA . GLY A 1 113 ? 10.493 -0.212 13.872 1.00 55.00 113 GLY A CA 1
ATOM 875 C C . GLY A 1 113 ? 9.127 -0.689 14.388 1.00 55.00 113 GLY A C 1
ATOM 876 O O . GLY A 1 113 ? 8.146 -0.803 13.660 1.00 55.00 113 GLY A O 1
ATOM 877 N N . GLU A 1 114 ? 9.070 -1.010 15.680 1.00 55.94 114 GLU A N 1
ATOM 878 C CA . GLU A 1 114 ? 7.924 -1.664 16.334 1.00 55.94 114 GLU A CA 1
ATOM 879 C C . GLU A 1 114 ? 6.666 -0.770 16.428 1.00 55.94 114 GLU A C 1
ATOM 881 O O . GLU A 1 114 ? 5.554 -1.262 16.627 1.00 55.94 114 GLU A O 1
ATOM 886 N N . SER A 1 115 ? 6.8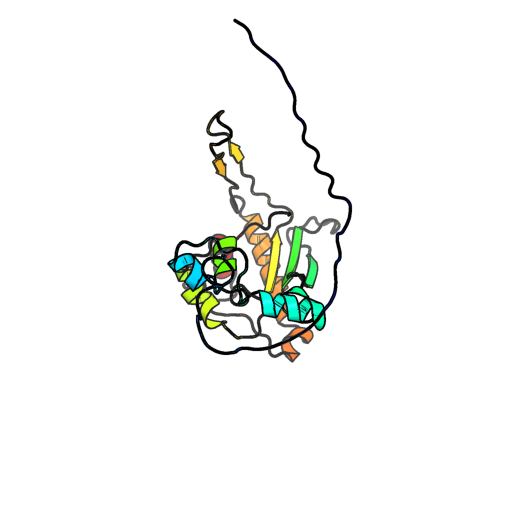21 0.549 16.258 1.00 56.59 115 SER A N 1
ATOM 887 C CA . SER A 1 115 ? 5.735 1.533 16.362 1.00 56.59 115 SER A CA 1
ATOM 888 C C . SER A 1 115 ? 4.755 1.470 15.186 1.00 56.59 115 SER A C 1
ATOM 890 O O . SER A 1 115 ? 3.549 1.604 15.399 1.00 56.59 115 SER A O 1
ATOM 892 N N . VAL A 1 116 ? 5.236 1.214 13.963 1.00 61.03 116 VAL A N 1
ATOM 893 C CA . VAL A 1 116 ? 4.362 1.108 12.780 1.00 61.03 116 VAL A CA 1
ATOM 894 C C . VAL A 1 116 ? 3.529 -0.167 12.813 1.00 61.03 116 VAL A C 1
ATOM 896 O O . VAL A 1 116 ? 2.349 -0.114 12.474 1.00 61.03 116 VAL A O 1
ATOM 899 N N . ASN A 1 117 ? 4.072 -1.275 13.334 1.00 62.25 117 ASN A N 1
ATOM 900 C CA . ASN A 1 117 ? 3.313 -2.518 13.515 1.00 62.25 117 ASN A CA 1
ATOM 901 C C . ASN A 1 117 ? 2.053 -2.297 14.360 1.00 62.25 117 ASN A C 1
ATOM 903 O O . ASN A 1 117 ? 0.987 -2.814 14.027 1.00 62.25 117 ASN A O 1
ATOM 907 N N . LYS A 1 118 ? 2.166 -1.491 15.426 1.00 63.97 118 LYS A N 1
ATOM 908 C CA . LYS A 1 118 ? 1.036 -1.155 16.301 1.00 63.97 118 LYS A CA 1
ATOM 909 C C . LYS A 1 118 ? 0.005 -0.275 15.597 1.00 63.97 118 LYS A C 1
ATOM 911 O O . LYS A 1 118 ? -1.185 -0.511 15.774 1.00 63.97 118 LYS A O 1
ATOM 916 N N . PHE A 1 119 ? 0.443 0.694 14.791 1.00 63.56 119 PHE A N 1
ATOM 917 C CA . PHE A 1 119 ? -0.460 1.587 14.060 1.00 63.56 119 PHE A CA 1
ATOM 918 C C . PHE A 1 119 ? -1.296 0.841 13.011 1.00 63.56 119 PHE A C 1
ATOM 920 O O . PHE A 1 119 ? -2.506 1.028 12.943 1.00 63.56 119 PHE A O 1
ATOM 927 N N . ILE A 1 120 ? -0.674 -0.052 12.238 1.00 71.00 120 ILE A N 1
ATOM 928 C CA . ILE A 1 120 ? -1.363 -0.798 11.170 1.00 71.00 120 ILE A CA 1
ATOM 929 C C . ILE A 1 120 ? -2.001 -2.113 11.656 1.00 71.00 120 ILE A C 1
ATOM 931 O O . ILE A 1 120 ? -2.545 -2.867 10.852 1.00 71.00 120 ILE A O 1
ATOM 935 N N . GLY A 1 121 ? -1.909 -2.428 12.954 1.00 73.12 121 GLY A N 1
ATOM 936 C CA . GLY A 1 121 ? -2.436 -3.672 13.528 1.00 73.12 121 GLY A CA 1
ATOM 937 C C . GLY A 1 121 ? -1.767 -4.944 12.988 1.00 73.12 121 GLY A C 1
ATOM 938 O O . GLY A 1 121 ? -2.398 -6.003 12.925 1.00 73.12 121 GLY A O 1
ATOM 939 N N . LEU A 1 122 ? -0.500 -4.860 12.571 1.00 79.94 122 LEU A N 1
ATOM 940 C CA . LEU A 1 122 ? 0.229 -5.986 11.994 1.00 79.94 122 LEU A CA 1
ATOM 941 C C . LEU A 1 122 ? 0.586 -7.008 13.075 1.00 79.94 122 LEU A C 1
ATOM 943 O O . LEU A 1 122 ? 1.230 -6.686 14.070 1.00 79.94 122 LEU A O 1
ATOM 947 N N . ARG A 1 123 ? 0.222 -8.273 12.849 1.00 83.50 123 ARG A N 1
ATOM 948 C CA . ARG A 1 123 ? 0.613 -9.380 13.732 1.00 83.50 123 ARG A CA 1
ATOM 949 C C . ARG A 1 123 ? 2.125 -9.596 13.691 1.00 83.50 123 ARG A C 1
ATOM 951 O O . ARG A 1 123 ? 2.703 -9.712 12.608 1.00 83.50 123 ARG A O 1
ATOM 958 N N . ASP A 1 124 ? 2.731 -9.811 14.856 1.00 84.25 124 ASP A N 1
ATOM 959 C CA . ASP A 1 124 ? 4.173 -10.068 14.984 1.00 84.25 124 ASP A CA 1
ATOM 960 C C . ASP A 1 124 ? 4.651 -11.252 14.140 1.00 84.25 124 ASP A C 1
ATOM 962 O O . ASP A 1 124 ? 5.757 -11.235 13.604 1.00 84.25 124 ASP A O 1
ATOM 966 N N . SER A 1 125 ? 3.827 -12.291 13.984 1.00 85.00 125 SER A N 1
ATOM 967 C CA . SER A 1 125 ? 4.163 -13.446 13.145 1.00 85.00 125 SER A CA 1
ATOM 968 C C . SER A 1 125 ? 4.320 -13.071 11.670 1.00 85.00 125 SER A C 1
ATOM 970 O O . SER A 1 125 ? 5.252 -13.537 11.014 1.00 85.00 125 SER A O 1
ATOM 972 N N . VAL A 1 126 ? 3.456 -12.189 11.159 1.00 85.12 126 VAL A N 1
ATOM 973 C CA . VAL A 1 126 ? 3.539 -11.675 9.786 1.00 85.12 126 VAL A CA 1
ATOM 974 C C . VAL A 1 126 ? 4.741 -10.744 9.660 1.00 85.12 126 VAL A C 1
ATOM 976 O O . VAL A 1 126 ? 5.528 -10.902 8.729 1.00 85.12 126 VAL A O 1
ATOM 979 N N . TYR A 1 127 ? 4.955 -9.849 10.632 1.00 84.62 127 TYR A N 1
ATOM 980 C CA . TYR A 1 127 ? 6.135 -8.981 10.660 1.00 84.62 127 TYR A CA 1
ATOM 981 C C . TYR A 1 127 ? 7.442 -9.774 10.613 1.00 84.62 127 TYR A C 1
ATOM 983 O O . TYR A 1 127 ? 8.293 -9.525 9.759 1.00 84.62 127 TYR A O 1
ATOM 991 N N . ASN A 1 128 ? 7.596 -10.761 11.494 1.00 86.50 128 ASN A N 1
ATOM 992 C CA . ASN A 1 128 ? 8.819 -11.551 11.599 1.00 86.50 128 ASN A CA 1
ATOM 993 C C . ASN A 1 128 ? 9.113 -12.361 10.329 1.00 86.50 128 ASN A C 1
ATOM 995 O O . ASN A 1 128 ? 10.281 -12.535 9.989 1.00 86.50 128 ASN A O 1
ATOM 999 N N . MET A 1 129 ? 8.081 -12.847 9.634 1.00 85.38 129 MET A N 1
ATOM 1000 C CA . MET A 1 129 ? 8.248 -13.643 8.416 1.00 85.38 129 MET A CA 1
ATOM 1001 C C . MET A 1 129 ? 8.487 -12.778 7.172 1.00 85.38 129 MET A C 1
ATOM 1003 O O . MET A 1 129 ? 9.264 -13.171 6.306 1.00 85.38 129 MET A O 1
ATOM 1007 N N . VAL A 1 130 ? 7.823 -11.622 7.081 1.00 86.69 130 VAL A N 1
ATOM 1008 C CA . VAL A 1 130 ? 7.727 -10.844 5.836 1.00 86.69 130 VAL A CA 1
ATOM 1009 C C . VAL A 1 130 ? 8.519 -9.543 5.892 1.00 86.69 130 VAL A C 1
ATOM 1011 O O . VAL A 1 130 ? 9.121 -9.169 4.905 1.00 86.69 130 VAL A O 1
ATOM 1014 N N . PHE A 1 131 ? 8.566 -8.833 7.015 1.00 85.25 131 PHE A N 1
ATOM 1015 C CA . PHE A 1 131 ? 9.151 -7.483 7.045 1.00 85.25 131 PHE A CA 1
ATOM 1016 C C . PHE A 1 131 ? 10.483 -7.423 7.793 1.00 85.25 131 PHE A C 1
ATOM 1018 O O . PHE A 1 131 ? 11.388 -6.697 7.391 1.00 85.25 131 PHE A O 1
ATOM 1025 N N . LYS A 1 132 ? 10.678 -8.249 8.824 1.00 85.06 132 LYS A N 1
ATOM 1026 C CA . LYS A 1 132 ? 11.956 -8.351 9.546 1.00 85.06 132 LYS A CA 1
ATOM 1027 C C . LYS A 1 132 ? 13.163 -8.680 8.648 1.00 85.06 132 LYS A C 1
ATOM 1029 O O . LYS A 1 132 ? 14.224 -8.115 8.913 1.00 85.06 132 LYS A O 1
ATOM 1034 N N . PRO A 1 133 ? 13.054 -9.513 7.588 1.00 86.44 133 PRO A N 1
ATOM 1035 C CA . PRO A 1 133 ? 14.174 -9.749 6.671 1.00 86.44 133 PRO A CA 1
ATOM 1036 C C . PRO A 1 133 ? 14.630 -8.506 5.892 1.00 86.44 133 PRO A C 1
ATOM 1038 O O . PRO A 1 133 ? 15.749 -8.492 5.393 1.00 86.44 133 PRO A O 1
ATOM 1041 N N . LEU A 1 134 ? 13.787 -7.472 5.791 1.00 81.31 134 LEU A N 1
ATOM 1042 C CA . LEU A 1 134 ? 14.104 -6.190 5.149 1.00 81.31 134 LEU A CA 1
ATOM 1043 C C . LEU A 1 134 ? 14.722 -5.173 6.127 1.00 81.31 134 LEU A C 1
ATOM 1045 O O . LEU A 1 134 ? 14.930 -4.005 5.795 1.00 81.31 134 LEU A O 1
ATOM 1049 N N . LYS A 1 135 ? 14.996 -5.560 7.377 1.00 81.06 135 LYS A N 1
ATOM 1050 C CA . LYS A 1 135 ? 15.610 -4.644 8.341 1.00 81.06 135 LYS A CA 1
ATOM 1051 C C . LYS A 1 135 ? 16.991 -4.203 7.837 1.00 81.06 135 LYS A C 1
ATOM 1053 O O . LYS A 1 135 ? 17.811 -5.041 7.474 1.00 81.06 135 LYS A O 1
ATOM 1058 N N . ASN A 1 136 ? 17.251 -2.895 7.877 1.00 75.81 136 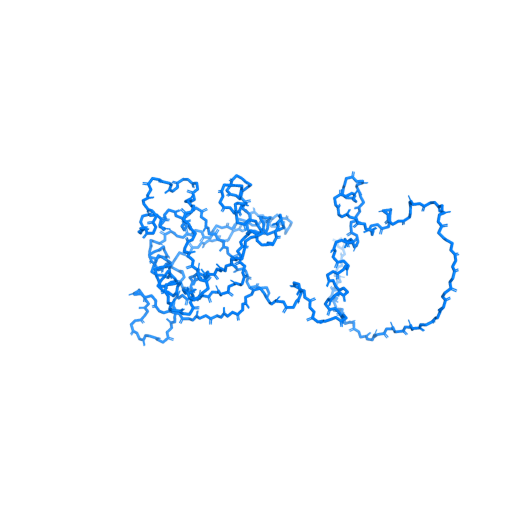ASN A N 1
ATOM 1059 C CA . ASN A 1 136 ? 18.484 -2.258 7.390 1.00 75.81 136 ASN A CA 1
ATOM 1060 C C . ASN A 1 136 ? 18.736 -2.402 5.876 1.00 75.81 136 ASN A C 1
ATOM 1062 O O . ASN A 1 136 ? 19.882 -2.310 5.442 1.00 75.81 136 ASN A O 1
ATOM 1066 N N . THR A 1 137 ? 17.694 -2.634 5.074 1.00 80.38 137 THR A N 1
ATOM 1067 C CA . THR A 1 137 ? 17.792 -2.587 3.609 1.00 80.38 137 THR A CA 1
ATOM 1068 C C . THR A 1 137 ? 17.063 -1.371 3.063 1.00 80.38 137 THR A C 1
ATOM 1070 O O . THR A 1 137 ? 15.942 -1.090 3.496 1.00 80.38 137 THR A O 1
ATOM 1073 N N . ASP A 1 138 ? 17.653 -0.714 2.067 1.00 83.88 138 ASP A N 1
ATOM 1074 C CA . ASP A 1 138 ? 16.976 0.344 1.321 1.00 83.88 138 ASP A CA 1
ATOM 1075 C C . ASP A 1 138 ? 15.758 -0.243 0.604 1.00 83.88 138 ASP A C 1
ATOM 1077 O O . ASP A 1 138 ? 15.846 -1.232 -0.130 1.00 83.88 138 ASP A O 1
ATOM 1081 N N . SER A 1 139 ? 14.594 0.338 0.872 1.00 86.38 139 SER A N 1
ATOM 1082 C CA . SER A 1 139 ? 13.311 -0.145 0.374 1.00 86.38 139 SER A CA 1
ATOM 1083 C C . SER A 1 139 ? 12.400 1.035 0.090 1.00 86.38 139 SER A C 1
ATOM 1085 O O . SER A 1 139 ? 12.518 2.086 0.709 1.00 86.38 139 SER A O 1
ATOM 1087 N N . TRP A 1 140 ? 11.501 0.851 -0.862 1.00 88.69 140 TRP A N 1
ATOM 1088 C CA . TRP A 1 140 ? 10.511 1.838 -1.259 1.00 88.69 140 TRP A CA 1
ATOM 1089 C C . TRP A 1 140 ? 9.197 1.110 -1.526 1.00 88.69 140 TRP A C 1
ATOM 1091 O O . TRP A 1 140 ? 9.194 -0.091 -1.818 1.00 88.69 140 TRP A O 1
ATOM 1101 N N . THR A 1 141 ? 8.087 1.835 -1.437 1.00 89.75 141 THR A N 1
ATOM 1102 C CA . THR A 1 141 ? 6.749 1.262 -1.607 1.00 89.75 141 THR A CA 1
ATOM 1103 C C . THR A 1 141 ? 5.893 2.153 -2.498 1.00 89.75 141 THR A C 1
ATOM 1105 O O . THR A 1 141 ? 5.877 3.371 -2.334 1.00 89.75 141 THR A O 1
ATOM 1108 N N . ILE A 1 142 ? 5.153 1.538 -3.424 1.00 93.06 142 ILE A N 1
ATOM 1109 C CA . ILE A 1 142 ? 3.983 2.151 -4.064 1.00 93.06 142 ILE A CA 1
ATOM 1110 C C . ILE A 1 142 ? 2.753 1.510 -3.431 1.00 93.06 142 ILE A C 1
ATOM 1112 O O . ILE A 1 142 ? 2.549 0.303 -3.572 1.00 93.06 142 ILE A O 1
ATOM 1116 N N . LEU A 1 143 ? 1.954 2.306 -2.726 1.00 92.06 143 LEU A N 1
ATOM 1117 C CA . LEU A 1 143 ? 0.709 1.857 -2.111 1.00 92.06 143 LEU A CA 1
ATOM 1118 C C . LEU A 1 143 ? -0.479 2.267 -2.989 1.00 92.06 143 LEU A C 1
ATOM 1120 O O . LEU A 1 143 ? -0.757 3.464 -3.092 1.00 92.06 143 LEU A O 1
ATOM 1124 N N . PRO A 1 144 ? -1.182 1.311 -3.624 1.00 94.88 144 PRO A N 1
ATOM 1125 C CA . PRO A 1 144 ? -2.430 1.595 -4.313 1.00 94.88 144 PRO A CA 1
ATOM 1126 C C . PRO A 1 144 ? -3.572 1.781 -3.310 1.00 94.88 144 PRO A C 1
ATOM 1128 O O . PRO A 1 144 ? -3.940 0.856 -2.589 1.00 94.88 144 PRO A O 1
ATOM 1131 N N . LEU A 1 145 ? -4.150 2.978 -3.296 1.00 94.88 145 LEU A N 1
ATOM 1132 C CA . LEU A 1 145 ? -5.353 3.327 -2.553 1.00 94.88 145 LEU A CA 1
ATOM 1133 C C . LEU A 1 145 ? -6.560 3.312 -3.495 1.00 94.88 145 LEU A C 1
ATOM 1135 O O . LEU A 1 145 ? -6.561 3.984 -4.529 1.00 94.88 145 LEU A O 1
ATOM 1139 N N . LEU A 1 146 ? -7.598 2.569 -3.115 1.00 95.12 146 LEU A N 1
ATOM 1140 C CA . LEU A 1 146 ? -8.879 2.544 -3.816 1.00 95.12 146 LEU A CA 1
ATOM 1141 C C . LEU A 1 146 ? -9.688 3.799 -3.459 1.00 95.12 146 LEU A C 1
ATOM 1143 O O . LEU A 1 146 ? -10.104 3.958 -2.314 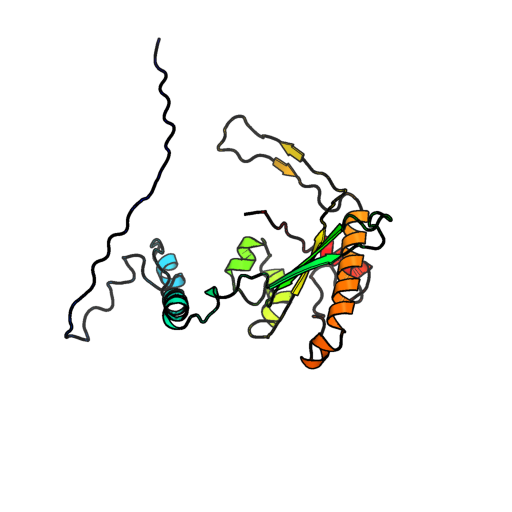1.00 95.12 146 LEU A O 1
ATOM 1147 N N . LEU A 1 147 ? -9.928 4.677 -4.435 1.00 94.38 147 LEU A N 1
ATOM 1148 C CA . LEU A 1 147 ? -10.608 5.962 -4.210 1.00 94.38 147 LEU A CA 1
ATOM 1149 C C . LEU A 1 147 ? -12.134 5.854 -4.214 1.00 94.38 147 LEU A C 1
ATOM 1151 O O . LEU A 1 147 ? -12.823 6.697 -3.644 1.00 94.38 147 LEU A O 1
ATOM 1155 N N . LYS A 1 148 ? -12.670 4.841 -4.899 1.00 92.00 148 LYS A N 1
ATOM 1156 C CA . LYS A 1 148 ? -14.110 4.670 -5.117 1.00 92.00 148 LYS A CA 1
ATOM 1157 C C . LYS A 1 148 ? -14.545 3.242 -4.788 1.00 92.00 148 LYS A C 1
ATOM 1159 O O . LYS A 1 148 ? -14.934 2.508 -5.696 1.00 92.00 148 LYS A O 1
ATOM 1164 N N . PRO A 1 149 ? -14.450 2.822 -3.515 1.00 93.81 149 PRO A N 1
ATOM 1165 C CA . PRO A 1 149 ? -14.900 1.495 -3.129 1.00 93.81 149 PRO A CA 1
ATOM 1166 C C . PRO A 1 149 ? -16.399 1.342 -3.403 1.00 93.81 149 PRO A C 1
ATOM 1168 O O . PRO A 1 149 ? -17.206 2.196 -3.035 1.00 93.81 149 PRO A O 1
ATOM 1171 N N . LYS A 1 150 ? -16.778 0.229 -4.027 1.00 94.88 150 LYS A N 1
ATOM 1172 C CA . LYS A 1 150 ? -18.174 -0.207 -4.137 1.00 94.88 150 LYS A CA 1
ATOM 1173 C C . LYS A 1 150 ? -18.653 -0.845 -2.837 1.00 94.88 150 LYS A C 1
ATOM 1175 O O . LYS A 1 150 ? -19.836 -0.769 -2.513 1.00 94.88 150 LYS A O 1
ATOM 1180 N N . SER A 1 151 ? -17.747 -1.453 -2.073 1.00 95.25 151 SER A N 1
ATOM 1181 C CA . SER A 1 151 ? -18.058 -1.991 -0.751 1.00 95.25 151 SER A CA 1
ATOM 1182 C C . SER A 1 151 ? -18.469 -0.900 0.220 1.00 95.25 151 SER A C 1
ATOM 1184 O O . SER A 1 151 ? -17.752 0.072 0.436 1.00 95.25 151 SER A O 1
ATOM 1186 N N . SER A 1 152 ? -19.634 -1.101 0.830 1.00 93.44 152 SER A N 1
ATOM 1187 C CA . SER A 1 152 ? -20.177 -0.238 1.871 1.00 93.44 152 SER A CA 1
ATOM 1188 C C . SER A 1 152 ? -20.433 -1.034 3.143 1.00 93.44 152 SER A C 1
ATOM 1190 O O . SER A 1 152 ? -20.910 -2.175 3.112 1.00 93.44 152 SER A O 1
ATOM 1192 N N . GLY A 1 153 ? -20.106 -0.397 4.261 1.00 92.88 153 GLY A N 1
ATOM 1193 C CA . GLY A 1 153 ? -20.280 -0.910 5.608 1.00 92.88 153 GLY A CA 1
ATOM 1194 C C . GLY A 1 153 ? -21.351 -0.160 6.391 1.00 92.88 153 GLY A C 1
ATOM 1195 O O . GLY A 1 153 ? -22.162 0.575 5.832 1.00 92.88 153 GLY A O 1
ATOM 1196 N N . TRP A 1 154 ? -21.343 -0.317 7.710 1.00 93.94 154 TRP A N 1
ATOM 1197 C CA . TRP A 1 154 ? -22.229 0.412 8.610 1.00 93.94 154 TRP A CA 1
ATOM 1198 C C . TRP A 1 154 ? -21.563 0.708 9.952 1.00 93.94 154 TRP A C 1
ATOM 1200 O O . TRP A 1 154 ? -20.651 0.009 10.400 1.00 93.94 154 TRP A O 1
ATOM 1210 N N . ILE A 1 155 ? -22.065 1.755 10.604 1.00 94.31 155 ILE A N 1
ATOM 1211 C CA . ILE A 1 155 ? -21.715 2.123 11.973 1.00 94.31 155 ILE A CA 1
ATOM 1212 C C . ILE A 1 155 ? -23.000 2.110 12.793 1.00 94.31 155 ILE A C 1
ATOM 1214 O O . ILE A 1 155 ? -24.003 2.699 12.389 1.00 94.31 155 ILE A O 1
ATOM 1218 N N . ARG A 1 156 ? -22.990 1.436 13.943 1.00 93.81 156 ARG A N 1
ATOM 1219 C CA . ARG A 1 156 ? -24.157 1.350 14.831 1.00 93.81 156 ARG A CA 1
ATOM 1220 C C . ARG A 1 156 ? -23.748 1.635 16.263 1.00 93.81 156 ARG A C 1
ATOM 1222 O O . ARG A 1 156 ? -22.846 0.996 16.805 1.00 93.81 156 ARG A O 1
ATOM 1229 N N . LEU A 1 157 ? -24.464 2.552 16.905 1.00 95.56 157 LEU A N 1
ATOM 1230 C CA . LEU A 1 157 ? -24.327 2.765 18.341 1.00 95.56 157 LEU A CA 1
ATOM 1231 C C . LEU A 1 157 ? -24.752 1.495 19.085 1.00 95.56 157 LEU A C 1
ATOM 1233 O O . LEU A 1 157 ? -25.860 0.996 18.893 1.00 95.56 157 LEU A O 1
ATOM 1237 N N . LYS A 1 158 ? -23.880 0.986 19.959 1.00 94.25 158 LYS A N 1
ATOM 1238 C CA . LYS A 1 158 ? -24.219 -0.128 20.861 1.00 94.25 158 LYS A CA 1
ATOM 1239 C C . LYS A 1 158 ? -25.071 0.315 22.041 1.00 94.25 158 LYS A C 1
ATOM 1241 O O . LYS A 1 158 ? -25.799 -0.481 22.620 1.00 94.25 158 LYS A O 1
ATOM 1246 N N . SER A 1 159 ? -24.922 1.573 22.439 1.00 94.88 159 SER A N 1
ATOM 1247 C CA . SER A 1 159 ? -25.508 2.136 23.646 1.00 94.88 159 SER A CA 1
ATOM 1248 C C . SER A 1 159 ? -25.668 3.646 23.499 1.00 94.88 159 SER A C 1
ATOM 1250 O O . SER A 1 159 ? -25.049 4.266 22.637 1.00 94.88 159 SER A O 1
ATOM 1252 N N . ARG A 1 160 ? -26.489 4.239 24.370 1.00 94.69 160 ARG A N 1
ATOM 1253 C CA . ARG A 1 160 ? -26.587 5.696 24.548 1.00 94.69 160 ARG A CA 1
ATOM 1254 C C . ARG A 1 160 ? -25.426 6.271 25.368 1.00 94.69 160 ARG A C 1
ATOM 1256 O O . ARG A 1 160 ? -25.265 7.483 25.403 1.00 94.69 160 ARG A O 1
ATOM 1263 N N . ASN A 1 161 ? -24.649 5.425 26.051 1.00 94.94 161 ASN A N 1
ATOM 1264 C CA . ASN A 1 161 ? -23.472 5.861 26.798 1.00 94.94 161 ASN A CA 1
ATOM 1265 C C . ASN A 1 161 ? -22.336 6.219 25.816 1.00 94.94 161 ASN A C 1
ATOM 1267 O O . ASN A 1 161 ? -21.854 5.314 25.131 1.00 94.94 161 ASN A O 1
ATOM 1271 N N . PRO A 1 162 ? -21.870 7.483 25.769 1.00 92.62 162 PRO A N 1
ATOM 1272 C CA . PRO A 1 162 ? -20.824 7.915 24.840 1.00 92.62 162 PRO A CA 1
ATOM 1273 C C . PRO A 1 162 ? -19.453 7.270 25.105 1.00 92.62 162 PRO A C 1
ATOM 1275 O O . PRO A 1 162 ? -18.587 7.323 24.240 1.00 92.62 162 PRO A O 1
ATOM 1278 N N . LEU A 1 163 ? -19.248 6.645 26.271 1.00 94.62 163 LEU A N 1
ATOM 1279 C CA . LEU A 1 163 ? -18.022 5.906 26.598 1.00 94.62 163 LEU A CA 1
ATOM 1280 C C . LEU A 1 163 ? -17.983 4.498 25.983 1.00 94.62 163 LEU A C 1
ATOM 1282 O O . LEU A 1 163 ? -16.962 3.821 26.066 1.00 94.62 163 LEU A O 1
ATOM 1286 N N . ILE A 1 164 ? -19.087 4.027 25.393 1.00 93.69 164 ILE A N 1
ATOM 1287 C CA . ILE A 1 164 ? -19.152 2.717 24.742 1.00 93.69 164 ILE A CA 1
ATOM 1288 C C . ILE A 1 164 ? -18.937 2.904 23.243 1.00 93.69 164 ILE A C 1
ATOM 1290 O O . ILE A 1 164 ? -19.768 3.501 22.558 1.00 93.69 164 ILE A O 1
ATOM 1294 N N . HIS A 1 165 ? -17.840 2.350 22.725 1.00 93.88 165 HIS A N 1
ATOM 1295 C CA . HIS A 1 165 ? -17.531 2.422 21.299 1.00 93.88 165 HIS A CA 1
ATOM 1296 C C . HIS A 1 165 ? -18.640 1.789 20.433 1.00 93.88 165 HIS A C 1
ATOM 1298 O O . HIS A 1 165 ? -19.191 0.741 20.798 1.00 93.88 165 HIS A O 1
ATOM 1304 N N . PRO A 1 166 ? -18.968 2.396 19.278 1.00 95.25 166 PRO A N 1
ATOM 1305 C CA . PRO A 1 166 ? -19.926 1.821 18.345 1.00 95.25 166 PRO A CA 1
ATOM 1306 C C . PRO A 1 166 ? -19.382 0.546 17.689 1.00 95.25 166 PRO A C 1
ATOM 1308 O O . PRO A 1 166 ? -18.179 0.289 17.668 1.00 95.25 166 PRO A O 1
ATOM 1311 N N . ASP A 1 167 ? -20.283 -0.246 17.114 1.00 93.50 167 ASP A N 1
ATOM 1312 C CA . ASP A 1 167 ? -19.903 -1.207 16.081 1.00 93.50 167 ASP A CA 1
ATOM 1313 C C . ASP A 1 167 ? -19.511 -0.433 14.819 1.00 93.50 167 ASP A C 1
ATOM 1315 O O . ASP A 1 167 ? -20.289 0.396 14.346 1.00 93.50 167 ASP A O 1
ATOM 1319 N N . ILE A 1 168 ? -18.333 -0.725 14.270 1.00 92.19 168 ILE A N 1
ATOM 1320 C CA . ILE A 1 168 ? -17.865 -0.210 12.980 1.00 92.19 168 ILE A CA 1
ATOM 1321 C C . ILE A 1 168 ? -17.562 -1.429 12.117 1.00 92.19 168 ILE A C 1
ATOM 1323 O O . ILE A 1 168 ? -16.603 -2.152 12.383 1.00 92.19 168 ILE A O 1
ATOM 1327 N N . ILE A 1 169 ? -18.393 -1.671 11.105 1.00 92.69 169 ILE A N 1
ATOM 1328 C CA . ILE A 1 169 ? -18.253 -2.796 10.178 1.00 92.69 169 ILE A CA 1
ATOM 1329 C C . ILE A 1 169 ? -18.076 -2.224 8.772 1.00 92.69 169 ILE A C 1
ATOM 1331 O O . ILE A 1 169 ? -19.073 -1.976 8.102 1.00 92.69 169 ILE A O 1
ATOM 1335 N N . PRO A 1 170 ? -16.834 -2.005 8.302 1.00 89.31 170 PRO A N 1
ATOM 1336 C CA . PRO A 1 170 ? -16.575 -1.394 6.995 1.00 89.31 170 PRO A CA 1
ATOM 1337 C C . PRO A 1 170 ? -16.971 -2.276 5.810 1.00 89.31 170 PRO A C 1
ATOM 1339 O O . PRO A 1 170 ? -17.218 -1.764 4.726 1.00 89.31 170 PRO A O 1
ATOM 1342 N N . ASN A 1 171 ? -17.031 -3.598 6.025 1.00 92.94 171 ASN A N 1
ATOM 1343 C CA . ASN A 1 171 ? -17.358 -4.584 4.996 1.00 92.94 171 ASN A CA 1
ATOM 1344 C C . ASN A 1 171 ? -16.401 -4.528 3.785 1.00 92.94 171 ASN A C 1
ATOM 1346 O O . ASN A 1 171 ? -16.833 -4.602 2.637 1.00 92.94 171 ASN A O 1
ATOM 1350 N N . TYR A 1 172 ? -15.095 -4.366 4.043 1.00 90.75 172 TYR A N 1
ATOM 1351 C CA . TYR A 1 172 ? -14.078 -4.277 2.992 1.00 90.75 172 TYR A CA 1
ATOM 1352 C C . TYR A 1 172 ? -14.151 -5.458 2.026 1.00 90.75 172 TYR A C 1
ATOM 1354 O O . TYR A 1 172 ? -14.238 -6.614 2.445 1.00 90.75 172 TYR A O 1
ATOM 1362 N N . PHE A 1 173 ? -14.051 -5.153 0.731 1.00 94.69 173 PHE A N 1
ATOM 1363 C CA . PHE A 1 173 ? -13.984 -6.147 -0.343 1.00 94.69 173 PHE A CA 1
ATOM 1364 C C . PHE A 1 173 ? -15.194 -7.091 -0.412 1.00 94.69 173 PHE A C 1
ATOM 1366 O O . PHE A 1 173 ? -15.064 -8.233 -0.878 1.00 94.69 173 PHE A O 1
ATOM 1373 N N . ALA A 1 174 ? -16.356 -6.629 0.057 1.00 95.00 174 ALA A N 1
ATOM 1374 C CA . ALA A 1 174 ? -17.638 -7.292 -0.150 1.00 95.00 174 ALA A CA 1
ATOM 1375 C C . ALA A 1 174 ? -18.017 -7.323 -1.634 1.00 95.00 174 ALA A C 1
ATOM 1377 O O . ALA A 1 174 ? -18.551 -8.318 -2.121 1.00 95.00 174 ALA A O 1
ATOM 1378 N N . HIS A 1 175 ? -17.684 -6.261 -2.367 1.00 96.56 175 HIS A N 1
ATOM 1379 C CA . HIS A 1 175 ? -17.749 -6.240 -3.820 1.00 96.56 175 HIS A CA 1
ATOM 1380 C C . HIS A 1 175 ? -16.413 -6.703 -4.396 1.00 96.56 175 HIS A C 1
ATOM 1382 O O . HIS A 1 175 ? -15.362 -6.139 -4.093 1.00 96.56 175 HIS A O 1
ATOM 1388 N N . LYS A 1 176 ? -16.458 -7.731 -5.251 1.00 96.38 176 LYS A N 1
ATOM 1389 C CA . LYS A 1 176 ? -15.255 -8.295 -5.877 1.00 96.38 176 LYS A CA 1
ATOM 1390 C C . LYS A 1 176 ? -14.478 -7.259 -6.699 1.00 96.38 176 LYS A C 1
ATOM 1392 O O . LYS A 1 176 ? -13.253 -7.292 -6.692 1.00 96.38 176 LYS A O 1
ATOM 1397 N N . GLU A 1 177 ? -15.176 -6.323 -7.335 1.00 97.12 177 GLU A N 1
ATOM 1398 C CA . GLU A 1 177 ? -14.551 -5.300 -8.178 1.00 97.12 177 GLU A CA 1
ATOM 1399 C C . GLU A 1 177 ? -13.541 -4.429 -7.417 1.00 97.12 177 GLU A C 1
ATOM 1401 O O . GLU A 1 177 ? -12.518 -4.068 -7.982 1.00 97.12 177 GLU A O 1
ATOM 1406 N N . ASP A 1 178 ? -13.746 -4.183 -6.119 1.00 96.88 178 ASP A N 1
ATOM 1407 C CA . ASP A 1 178 ? -12.781 -3.439 -5.296 1.00 96.88 178 ASP A CA 1
ATOM 1408 C C . ASP A 1 178 ? -11.415 -4.137 -5.248 1.00 96.88 178 ASP A C 1
ATOM 1410 O O . ASP A 1 178 ? -10.367 -3.494 -5.282 1.00 96.88 178 ASP A O 1
ATOM 1414 N N . VAL A 1 179 ? -11.426 -5.473 -5.192 1.00 97.50 179 VAL A N 1
ATOM 1415 C CA . VAL A 1 179 ? -10.207 -6.287 -5.249 1.00 97.50 179 VAL A CA 1
ATOM 1416 C C . VA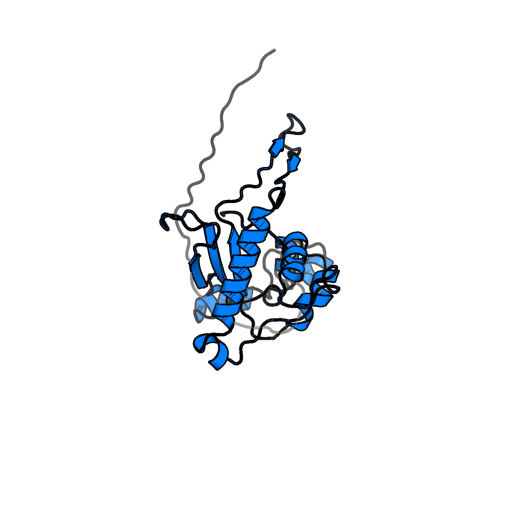L A 1 179 ? -9.631 -6.268 -6.658 1.00 97.50 179 VAL A C 1
ATOM 1418 O O . VAL A 1 179 ? -8.422 -6.132 -6.817 1.00 97.50 179 VAL A O 1
ATOM 1421 N N . ASP A 1 180 ? -10.477 -6.375 -7.681 1.00 97.88 180 ASP A N 1
ATOM 1422 C CA . ASP A 1 180 ? -10.028 -6.412 -9.072 1.00 97.88 180 ASP A CA 1
ATOM 1423 C C . ASP A 1 180 ? -9.362 -5.089 -9.499 1.00 97.88 180 ASP A C 1
ATOM 1425 O O . ASP A 1 180 ? -8.340 -5.122 -10.190 1.00 97.88 180 ASP A O 1
ATOM 1429 N N . VAL A 1 181 ? -9.881 -3.941 -9.043 1.00 97.88 181 VAL A N 1
ATOM 1430 C CA . VAL A 1 181 ? -9.274 -2.609 -9.224 1.00 97.88 181 VAL A CA 1
ATOM 1431 C C . VAL A 1 181 ? -7.912 -2.541 -8.536 1.00 97.88 181 VAL A C 1
ATOM 1433 O O . VAL A 1 181 ? -6.932 -2.111 -9.141 1.00 97.88 181 VAL A O 1
ATOM 1436 N N . LEU A 1 182 ? -7.807 -3.018 -7.292 1.00 97.69 182 LEU A N 1
ATOM 1437 C CA . LEU A 1 182 ? -6.530 -3.038 -6.575 1.00 97.69 182 LEU A CA 1
ATOM 1438 C C . LEU A 1 182 ? -5.498 -3.962 -7.234 1.00 97.69 182 LEU A C 1
ATOM 1440 O O . LEU A 1 182 ? -4.325 -3.598 -7.301 1.00 97.69 182 LEU A O 1
ATOM 1444 N N . ILE A 1 183 ? -5.908 -5.120 -7.763 1.00 97.94 183 ILE A N 1
ATOM 1445 C CA . ILE A 1 183 ? -5.021 -6.001 -8.540 1.00 97.94 183 ILE A CA 1
ATOM 1446 C C . ILE A 1 183 ? -4.494 -5.264 -9.777 1.00 97.94 183 ILE A C 1
ATOM 1448 O O . ILE A 1 183 ? -3.296 -5.330 -10.050 1.00 97.94 183 ILE A O 1
ATOM 1452 N N . ASP A 1 184 ? -5.356 -4.542 -10.498 1.00 97.94 184 ASP A N 1
ATOM 1453 C CA . ASP A 1 184 ? -4.955 -3.717 -11.645 1.00 97.94 184 ASP A CA 1
ATOM 1454 C C . ASP A 1 184 ? -3.933 -2.645 -11.223 1.00 97.94 184 ASP A C 1
ATOM 1456 O O . ASP A 1 184 ? -2.860 -2.533 -11.817 1.00 97.94 184 ASP A O 1
ATOM 1460 N N . GLY A 1 185 ? -4.189 -1.950 -10.110 1.00 97.25 185 GLY A N 1
ATOM 1461 C CA . GLY A 1 185 ? -3.258 -0.991 -9.511 1.00 97.25 185 GLY A CA 1
ATOM 1462 C C . GLY A 1 185 ? -1.898 -1.595 -9.158 1.00 97.25 185 GLY A C 1
ATOM 1463 O O . GLY A 1 185 ? -0.862 -1.000 -9.457 1.00 97.25 185 GLY A O 1
ATOM 1464 N N . ILE A 1 186 ? -1.874 -2.798 -8.579 1.00 96.88 186 ILE A N 1
ATOM 1465 C CA . ILE A 1 186 ? -0.627 -3.513 -8.270 1.00 96.88 186 ILE A CA 1
ATOM 1466 C C . ILE A 1 186 ? 0.127 -3.874 -9.553 1.00 96.88 186 ILE A C 1
ATOM 1468 O O . ILE A 1 186 ? 1.347 -3.727 -9.601 1.00 96.88 186 ILE A O 1
ATOM 1472 N N . GLN A 1 187 ? -0.561 -4.312 -10.610 1.00 96.81 187 GLN A N 1
ATOM 1473 C CA . GLN A 1 187 ? 0.089 -4.602 -11.893 1.00 96.81 187 GLN A CA 1
ATOM 1474 C C . GLN A 1 187 ? 0.731 -3.347 -12.496 1.00 96.81 187 GLN A C 1
ATOM 1476 O O . GLN A 1 187 ? 1.873 -3.406 -12.961 1.00 96.81 187 GLN A O 1
ATOM 1481 N N . ILE A 1 188 ? 0.051 -2.199 -12.423 1.00 97.00 188 ILE A N 1
ATOM 1482 C CA . ILE A 1 188 ? 0.603 -0.910 -12.857 1.00 97.00 188 ILE A CA 1
ATOM 1483 C C . ILE A 1 188 ? 1.821 -0.534 -11.998 1.00 97.00 188 ILE A C 1
ATOM 1485 O O . ILE A 1 188 ? 2.866 -0.179 -12.542 1.00 97.00 188 ILE A O 1
ATOM 1489 N N . ALA A 1 189 ? 1.746 -0.681 -10.673 1.00 95.75 189 ALA A N 1
ATOM 1490 C CA . ALA A 1 189 ? 2.874 -0.422 -9.774 1.00 95.75 189 ALA A CA 1
ATOM 1491 C C . ALA A 1 189 ? 4.081 -1.336 -10.070 1.00 95.75 189 ALA A C 1
ATOM 1493 O O . ALA A 1 189 ? 5.225 -0.875 -10.098 1.00 95.75 189 ALA A O 1
ATOM 1494 N N . MET A 1 190 ? 3.841 -2.615 -10.373 1.00 95.06 190 MET A N 1
ATOM 1495 C CA . MET A 1 190 ? 4.875 -3.561 -10.804 1.00 95.06 190 MET A CA 1
ATOM 1496 C C . MET A 1 190 ? 5.505 -3.135 -12.137 1.00 95.06 190 MET A C 1
ATOM 1498 O O . MET A 1 190 ? 6.727 -3.201 -12.281 1.00 95.06 190 MET A O 1
ATOM 1502 N N . ALA A 1 191 ? 4.714 -2.638 -13.091 1.00 95.50 191 ALA A N 1
ATOM 1503 C CA . ALA A 1 191 ? 5.237 -2.092 -14.341 1.00 95.50 191 ALA A CA 1
ATOM 1504 C C . ALA A 1 191 ? 6.113 -0.848 -14.100 1.00 95.50 191 ALA A C 1
ATOM 1506 O O . ALA A 1 191 ? 7.219 -0.770 -14.640 1.00 95.50 191 ALA A O 1
ATOM 1507 N N . VAL A 1 192 ? 5.680 0.071 -13.226 1.00 94.38 192 VAL A N 1
ATOM 1508 C CA . VAL A 1 192 ? 6.469 1.243 -12.798 1.00 94.38 192 VAL A CA 1
ATOM 1509 C C . VAL A 1 192 ? 7.793 0.807 -12.165 1.00 94.38 192 VAL A C 1
ATOM 1511 O O . VAL A 1 192 ? 8.849 1.330 -12.533 1.00 94.38 192 VAL A O 1
ATOM 1514 N N . SER A 1 193 ? 7.765 -0.211 -11.297 1.00 93.12 193 SER A N 1
ATOM 1515 C CA . SER A 1 193 ? 8.962 -0.767 -10.647 1.00 93.12 193 SER A CA 1
ATOM 1516 C C . SER A 1 193 ? 10.007 -1.304 -11.633 1.00 93.12 193 SER A C 1
ATOM 1518 O O . SER A 1 193 ? 11.200 -1.314 -11.333 1.00 93.12 193 SER A O 1
ATOM 1520 N N . ASN A 1 194 ? 9.574 -1.722 -12.828 1.00 93.88 194 ASN A N 1
ATOM 1521 C CA . ASN A 1 194 ? 10.425 -2.311 -13.862 1.00 93.88 194 ASN A CA 1
ATOM 1522 C C . ASN A 1 194 ? 10.929 -1.281 -14.899 1.00 93.88 194 ASN A C 1
ATOM 1524 O O . ASN A 1 194 ? 11.631 -1.615 -15.860 1.00 93.88 194 ASN A O 1
ATOM 1528 N N . THR A 1 195 ? 10.595 -0.000 -14.733 1.00 95.25 195 THR A N 1
ATOM 1529 C CA . THR A 1 195 ? 11.100 1.071 -15.606 1.00 95.25 195 THR A CA 1
ATOM 1530 C C . THR A 1 195 ? 12.613 1.267 -15.448 1.00 95.25 195 THR A C 1
ATOM 1532 O O . THR A 1 195 ? 13.228 0.854 -14.463 1.00 95.25 195 THR A O 1
ATOM 1535 N N . SER A 1 196 ? 13.259 1.911 -16.426 1.00 95.88 196 SER A N 1
ATOM 1536 C CA . SER A 1 196 ? 14.702 2.212 -16.369 1.00 95.88 196 SER A CA 1
ATOM 1537 C C . SER A 1 196 ? 15.085 3.082 -15.162 1.00 95.88 196 SER A C 1
ATOM 1539 O O . SER A 1 196 ? 16.158 2.891 -14.588 1.00 95.88 196 SER A O 1
ATOM 1541 N N . ALA A 1 197 ? 14.195 3.987 -14.742 1.00 92.88 197 ALA A N 1
ATOM 1542 C CA . ALA A 1 197 ? 14.391 4.873 -13.595 1.00 92.88 197 ALA A CA 1
ATOM 1543 C C . ALA A 1 197 ? 14.550 4.119 -12.264 1.00 92.88 197 ALA A C 1
ATOM 1545 O O . ALA A 1 197 ? 15.323 4.564 -11.417 1.00 92.88 197 ALA A O 1
ATOM 1546 N N . PHE A 1 198 ? 13.873 2.977 -12.103 1.00 92.50 198 PHE A N 1
ATOM 1547 C CA . PHE A 1 198 ? 14.015 2.095 -10.939 1.00 92.50 198 PHE A CA 1
ATOM 1548 C C . PHE A 1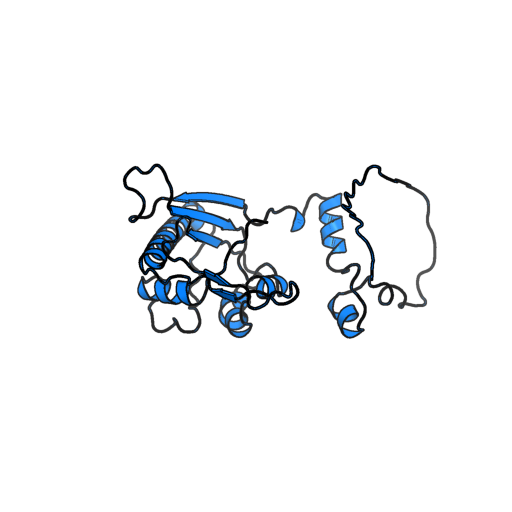 198 ? 15.113 1.047 -11.139 1.00 92.50 198 PHE A C 1
ATOM 1550 O O . PHE A 1 198 ? 15.905 0.797 -10.228 1.00 92.50 198 PHE A O 1
ATOM 1557 N N . ARG A 1 199 ? 15.231 0.472 -12.344 1.00 91.69 199 ARG A N 1
ATOM 1558 C CA . ARG A 1 199 ? 16.255 -0.542 -12.649 1.00 91.69 199 ARG A CA 1
ATOM 1559 C C . ARG A 1 199 ? 17.685 -0.030 -12.473 1.00 91.69 199 ARG A C 1
ATOM 1561 O O . ARG A 1 199 ? 18.539 -0.804 -12.052 1.00 91.69 199 ARG A O 1
ATOM 1568 N N . ARG A 1 200 ? 17.955 1.261 -12.713 1.00 94.50 200 ARG A N 1
ATOM 1569 C CA . ARG A 1 200 ? 19.286 1.860 -12.461 1.00 94.50 200 ARG A CA 1
ATOM 1570 C C . ARG A 1 200 ? 19.732 1.782 -10.993 1.00 94.50 200 ARG A C 1
ATOM 1572 O O . ARG A 1 200 ? 20.925 1.847 -10.732 1.00 94.50 200 ARG A O 1
ATOM 1579 N N . PHE A 1 201 ? 18.793 1.628 -10.058 1.00 91.38 201 PHE A N 1
ATOM 1580 C CA . PHE A 1 201 ? 19.063 1.441 -8.629 1.00 91.38 201 PHE A CA 1
ATOM 1581 C C . PHE A 1 201 ? 19.033 -0.035 -8.209 1.00 91.38 201 PHE A C 1
ATOM 1583 O O . PHE A 1 201 ? 18.965 -0.333 -7.022 1.00 91.38 201 PHE A O 1
ATOM 1590 N N . ASN A 1 202 ? 19.046 -0.969 -9.170 1.00 90.88 202 ASN A N 1
ATOM 1591 C CA . ASN A 1 202 ? 18.909 -2.408 -8.928 1.00 90.88 202 ASN A CA 1
ATOM 1592 C C . ASN A 1 202 ? 17.653 -2.766 -8.106 1.00 90.88 202 ASN A C 1
ATOM 1594 O O . ASN A 1 202 ? 17.639 -3.717 -7.321 1.00 90.88 202 ASN A O 1
ATOM 1598 N N . SER A 1 203 ? 16.594 -1.969 -8.277 1.00 90.81 203 SER A N 1
ATOM 1599 C CA . SER A 1 203 ? 15.312 -2.201 -7.631 1.00 90.81 203 SER A CA 1
ATOM 1600 C C . SER A 1 203 ? 14.692 -3.504 -8.129 1.00 90.81 203 SER A C 1
ATOM 1602 O O . SER A 1 203 ? 14.703 -3.792 -9.328 1.00 90.81 203 SER A O 1
ATOM 1604 N N . ARG A 1 204 ? 14.135 -4.290 -7.205 1.00 90.44 204 ARG A N 1
ATOM 1605 C CA . ARG A 1 204 ? 13.493 -5.570 -7.502 1.00 90.44 204 ARG A CA 1
ATOM 1606 C C . ARG A 1 204 ? 12.243 -5.765 -6.644 1.00 90.44 204 ARG A C 1
ATOM 1608 O O . ARG A 1 204 ? 12.268 -5.388 -5.472 1.00 90.44 204 ARG A O 1
ATOM 1615 N N . PRO A 1 205 ? 11.184 -6.395 -7.181 1.00 90.44 205 PRO A N 1
ATOM 1616 C CA . PRO A 1 205 ? 10.024 -6.767 -6.385 1.00 90.44 205 PRO A CA 1
ATOM 1617 C C . PRO A 1 205 ? 10.409 -7.656 -5.203 1.00 90.44 205 PRO A C 1
ATOM 1619 O O . PRO A 1 205 ? 11.214 -8.584 -5.334 1.00 90.44 205 PRO A O 1
ATOM 1622 N N . TYR A 1 206 ? 9.800 -7.391 -4.051 1.00 89.50 206 TYR A N 1
ATOM 1623 C CA . TYR A 1 206 ? 9.983 -8.211 -2.865 1.00 89.50 206 TYR A CA 1
ATOM 1624 C C . TYR A 1 206 ? 9.131 -9.482 -2.955 1.00 89.50 206 TYR A C 1
ATOM 1626 O O . TYR A 1 206 ? 7.905 -9.418 -2.984 1.00 89.50 206 TYR A O 1
ATOM 1634 N N . SER A 1 207 ? 9.786 -10.642 -3.036 1.00 87.75 207 SER A N 1
ATOM 1635 C CA . SER A 1 207 ? 9.148 -11.911 -3.411 1.00 87.75 207 SER A CA 1
ATOM 1636 C C . SER A 1 207 ? 8.790 -12.832 -2.241 1.00 87.75 207 SER A C 1
ATOM 1638 O O . SER A 1 207 ? 8.266 -13.927 -2.469 1.00 87.75 207 SER A O 1
ATOM 1640 N N . ILE A 1 208 ? 9.048 -12.426 -0.990 1.00 89.69 208 ILE A N 1
ATOM 1641 C CA . ILE A 1 208 ? 8.591 -13.204 0.169 1.00 89.69 208 ILE A CA 1
ATOM 1642 C C . ILE A 1 208 ? 7.065 -13.141 0.226 1.00 89.69 208 ILE A C 1
ATOM 1644 O O . ILE A 1 208 ? 6.465 -12.073 0.328 1.00 89.69 208 ILE A O 1
ATOM 1648 N N . LYS A 1 209 ? 6.437 -14.316 0.139 1.00 91.44 209 LYS A N 1
ATOM 1649 C CA . LYS A 1 209 ? 4.981 -14.455 0.083 1.00 91.44 209 LYS A CA 1
ATOM 1650 C C . LYS A 1 209 ? 4.352 -14.293 1.462 1.00 91.44 209 LYS A C 1
ATOM 1652 O O . LYS A 1 209 ? 4.854 -14.842 2.443 1.00 91.44 209 LYS A O 1
ATOM 1657 N N . LEU A 1 210 ? 3.208 -13.612 1.510 1.00 90.75 210 LEU A N 1
ATOM 1658 C CA . LEU A 1 210 ? 2.427 -13.463 2.737 1.00 90.75 210 LEU A CA 1
ATOM 1659 C C . LEU A 1 210 ? 1.972 -14.826 3.303 1.00 90.75 210 LEU A C 1
ATOM 1661 O O . LEU A 1 210 ? 1.609 -15.727 2.531 1.00 90.75 210 LEU A O 1
ATOM 1665 N N . PRO A 1 211 ? 1.932 -14.977 4.642 1.00 90.81 211 PRO A N 1
ATOM 1666 C CA . PRO A 1 211 ? 1.322 -16.125 5.299 1.00 90.81 211 PRO A CA 1
ATOM 1667 C C . PRO A 1 211 ? -0.123 -16.361 4.839 1.00 90.81 211 PRO A C 1
ATOM 1669 O O . PRO A 1 211 ? -0.927 -15.437 4.818 1.00 90.81 211 PRO A O 1
ATOM 1672 N N . GLY A 1 212 ? -0.455 -17.599 4.464 1.00 91.62 212 GLY A N 1
ATOM 1673 C CA . GLY A 1 212 ? -1.766 -17.987 3.928 1.00 91.62 212 GLY A CA 1
ATOM 1674 C C . GLY A 1 212 ? -1.870 -17.919 2.398 1.00 91.62 212 GLY A C 1
ATOM 1675 O O . GLY A 1 212 ? -2.733 -18.576 1.817 1.00 91.62 212 GLY A O 1
ATOM 1676 N N . CYS A 1 213 ? -0.957 -17.208 1.730 1.00 94.88 213 CYS A N 1
ATOM 1677 C CA . CYS A 1 213 ? -0.964 -17.022 0.275 1.00 94.88 213 CYS A CA 1
ATOM 1678 C C . CYS A 1 213 ? 0.142 -17.800 -0.453 1.00 94.88 213 CYS A C 1
ATOM 1680 O O . CYS A 1 213 ? 0.273 -17.702 -1.672 1.00 94.88 213 CYS A O 1
ATOM 1682 N N . GLN A 1 214 ? 0.933 -18.614 0.256 1.00 94.75 214 GLN A N 1
ATOM 1683 C CA . GLN A 1 214 ? 2.109 -19.280 -0.319 1.00 94.75 214 GLN A CA 1
ATOM 1684 C C . GLN A 1 214 ? 1.777 -20.311 -1.404 1.00 94.75 214 GLN A C 1
ATOM 1686 O O . GLN A 1 214 ? 2.648 -20.612 -2.221 1.00 94.75 214 GLN A O 1
ATOM 1691 N N . ARG A 1 215 ? 0.543 -20.830 -1.442 1.00 95.94 215 ARG A N 1
ATOM 1692 C CA . ARG A 1 215 ? 0.090 -21.777 -2.475 1.00 95.94 215 ARG A CA 1
ATOM 1693 C C . ARG A 1 215 ? 0.022 -21.165 -3.876 1.00 95.94 215 ARG A C 1
ATOM 1695 O O . ARG A 1 215 ? 0.089 -21.897 -4.855 1.00 95.94 215 ARG A O 1
ATOM 1702 N N . PHE A 1 216 ? -0.106 -19.844 -3.970 1.00 96.62 216 PHE A N 1
ATOM 1703 C CA . PHE A 1 216 ? -0.183 -19.149 -5.247 1.00 96.62 216 PHE A CA 1
ATOM 1704 C C . PHE A 1 216 ? 1.226 -18.767 -5.734 1.00 96.62 216 PHE A C 1
ATOM 1706 O O . PHE A 1 216 ? 2.083 -18.385 -4.918 1.00 96.62 216 PHE A O 1
ATOM 1713 N N . PRO A 1 217 ? 1.519 -18.883 -7.042 1.00 96.19 217 PRO A N 1
ATOM 1714 C CA . PRO A 1 217 ? 2.758 -18.355 -7.603 1.00 96.19 217 PRO A CA 1
ATOM 1715 C C . PRO A 1 217 ? 2.833 -16.835 -7.403 1.00 96.19 217 PRO A C 1
ATOM 1717 O O . PRO A 1 217 ? 1.827 -16.139 -7.517 1.00 96.19 217 PRO A O 1
ATOM 1720 N N . PHE A 1 218 ? 4.017 -16.313 -7.077 1.00 94.38 218 PHE A N 1
ATOM 1721 C CA . PHE A 1 218 ? 4.197 -14.875 -6.858 1.00 94.38 218 PHE A CA 1
ATOM 1722 C C . PHE A 1 218 ? 3.863 -14.076 -8.128 1.00 94.38 218 PHE A C 1
ATOM 1724 O O . PHE A 1 218 ? 4.072 -14.565 -9.235 1.00 94.38 218 PHE A O 1
ATOM 1731 N N . ALA A 1 219 ? 3.373 -12.846 -7.949 1.00 91.81 219 ALA A N 1
ATOM 1732 C CA . ALA A 1 219 ? 2.981 -11.936 -9.027 1.00 91.81 219 ALA A CA 1
ATOM 1733 C C . ALA A 1 219 ? 1.862 -12.456 -9.959 1.00 91.81 219 ALA A C 1
ATOM 1735 O O . ALA A 1 219 ? 1.761 -12.023 -11.104 1.00 91.81 219 ALA A O 1
ATOM 1736 N N . THR A 1 220 ? 1.001 -13.346 -9.461 1.00 96.44 220 THR A N 1
ATOM 1737 C CA . THR A 1 220 ? -0.239 -13.773 -10.136 1.00 96.44 220 THR A CA 1
ATOM 1738 C C . THR A 1 220 ? -1.460 -13.073 -9.547 1.00 96.44 220 THR A C 1
ATOM 1740 O O . THR A 1 220 ? -1.415 -12.593 -8.412 1.00 96.44 220 THR A O 1
ATOM 1743 N N . ASN A 1 221 ? -2.570 -13.034 -10.289 1.00 97.19 221 ASN A N 1
ATOM 1744 C CA . ASN A 1 221 ? -3.817 -12.437 -9.801 1.00 97.19 221 ASN A CA 1
ATOM 1745 C C . ASN A 1 221 ? -4.333 -13.156 -8.551 1.00 97.19 221 ASN A C 1
ATOM 1747 O O . ASN A 1 221 ? -4.790 -12.507 -7.616 1.00 97.19 221 ASN A O 1
ATOM 1751 N N . GLU A 1 222 ? -4.193 -14.480 -8.494 1.00 97.62 222 GLU A N 1
ATOM 1752 C CA . GLU A 1 222 ? -4.616 -15.298 -7.358 1.00 97.62 222 GLU A CA 1
ATOM 1753 C C . GLU A 1 222 ? -3.779 -14.998 -6.108 1.00 97.62 222 GLU A C 1
ATOM 1755 O O . GLU A 1 222 ? -4.306 -14.937 -4.993 1.00 97.62 222 GLU A O 1
ATOM 1760 N N . TYR A 1 223 ? -2.473 -14.770 -6.287 1.00 96.88 223 TYR A N 1
ATOM 1761 C CA . TYR A 1 223 ? -1.610 -14.322 -5.198 1.00 96.88 223 TYR A CA 1
ATOM 1762 C C . TYR A 1 223 ? -2.018 -12.936 -4.698 1.00 96.88 223 TYR A C 1
ATOM 1764 O O . TYR A 1 223 ? -2.152 -12.750 -3.488 1.00 96.88 223 TYR A O 1
ATOM 1772 N N . TRP A 1 224 ? -2.247 -11.983 -5.606 1.00 96.44 224 TRP A N 1
ATOM 1773 C CA . TRP A 1 224 ? -2.613 -10.618 -5.234 1.00 96.44 224 TRP A CA 1
ATOM 1774 C C . TRP A 1 224 ? -3.990 -10.531 -4.579 1.00 96.44 224 TRP A C 1
ATOM 1776 O O . TRP A 1 224 ? -4.114 -9.855 -3.563 1.00 96.44 224 TRP A O 1
ATOM 1786 N N . GLU A 1 225 ? -4.992 -11.269 -5.064 1.00 97.06 225 GLU A N 1
ATOM 1787 C CA . GLU A 1 225 ? -6.301 -11.357 -4.405 1.00 97.06 225 GLU A CA 1
ATOM 1788 C C . GLU A 1 225 ? -6.160 -11.859 -2.961 1.00 97.06 225 GLU A C 1
ATOM 1790 O O . GLU A 1 225 ? -6.709 -11.266 -2.029 1.00 97.06 225 GLU A O 1
ATOM 1795 N N . CYS A 1 226 ? -5.385 -12.929 -2.756 1.00 96.19 226 CYS A N 1
ATOM 1796 C CA . CYS A 1 226 ? -5.118 -13.439 -1.416 1.00 96.19 226 CYS A CA 1
ATOM 1797 C C . CYS A 1 226 ? -4.405 -12.392 -0.547 1.00 96.19 226 CYS A C 1
ATOM 1799 O O . CYS A 1 226 ? -4.811 -12.159 0.592 1.00 96.19 226 CYS A O 1
ATOM 1801 N N . ALA A 1 227 ? -3.376 -11.738 -1.091 1.00 93.81 227 ALA A N 1
ATOM 1802 C CA . ALA A 1 227 ? -2.590 -10.734 -0.387 1.00 93.81 227 ALA A CA 1
ATOM 1803 C C . ALA A 1 227 ? -3.438 -9.535 0.056 1.00 93.81 227 ALA A C 1
ATOM 1805 O O . ALA A 1 227 ? -3.395 -9.177 1.229 1.00 93.81 227 ALA A O 1
ATOM 1806 N N . ILE A 1 228 ? -4.257 -8.977 -0.841 1.00 95.12 228 ILE A N 1
ATOM 1807 C CA . ILE A 1 228 ? -5.147 -7.836 -0.569 1.00 95.12 228 ILE A CA 1
ATOM 1808 C C . ILE A 1 228 ? -6.108 -8.157 0.579 1.00 95.12 228 ILE A C 1
ATOM 1810 O O . ILE A 1 228 ? -6.289 -7.358 1.495 1.00 95.12 228 ILE A O 1
ATOM 1814 N N . ARG A 1 229 ? -6.703 -9.356 0.574 1.00 92.38 229 ARG A N 1
ATOM 1815 C CA . ARG A 1 229 ? -7.661 -9.764 1.614 1.00 92.38 229 ARG A CA 1
ATOM 1816 C C . ARG A 1 229 ? -7.006 -10.042 2.969 1.00 92.38 229 ARG A C 1
ATOM 1818 O O . ARG A 1 229 ? -7.682 -9.946 3.989 1.00 92.38 229 ARG A O 1
ATOM 1825 N N . GLN A 1 230 ? -5.727 -10.415 2.991 1.00 87.69 230 GLN A N 1
ATOM 1826 C CA . GLN A 1 230 ? -4.980 -10.689 4.225 1.00 87.69 230 GLN A CA 1
ATOM 1827 C C . GLN A 1 230 ? -4.307 -9.440 4.797 1.00 87.69 230 GLN A C 1
ATOM 1829 O O . GLN A 1 230 ? -4.162 -9.322 6.013 1.00 87.69 230 GLN A O 1
ATOM 1834 N N . PHE A 1 231 ? -3.862 -8.534 3.928 1.00 85.50 231 PHE A N 1
ATOM 1835 C CA . PHE A 1 231 ? -3.021 -7.408 4.290 1.00 85.50 231 PHE A CA 1
ATOM 1836 C C . PHE A 1 231 ? -3.520 -6.123 3.625 1.00 85.50 231 PHE A C 1
ATOM 1838 O O . PHE A 1 231 ? -3.040 -5.706 2.574 1.00 85.50 231 PHE A O 1
ATOM 1845 N N . THR A 1 232 ? -4.500 -5.503 4.281 1.00 86.81 232 THR A N 1
ATOM 1846 C CA . THR A 1 232 ? -5.034 -4.180 3.954 1.00 86.81 232 THR A CA 1
ATOM 1847 C C . THR A 1 232 ? -5.118 -3.347 5.225 1.00 86.81 232 THR A C 1
ATOM 1849 O O . THR A 1 232 ? -5.349 -3.883 6.311 1.00 86.81 232 THR A O 1
ATOM 1852 N N . PHE A 1 233 ? -4.978 -2.035 5.095 1.00 83.50 233 PHE A N 1
ATOM 1853 C CA . PHE A 1 233 ? -5.221 -1.091 6.178 1.00 83.50 233 PHE A CA 1
ATOM 1854 C C . PHE A 1 233 ? -5.878 0.170 5.624 1.00 83.50 233 PHE A C 1
ATOM 1856 O O . PHE A 1 233 ? -5.829 0.444 4.426 1.00 83.50 233 PHE A O 1
ATOM 1863 N N . THR A 1 234 ? -6.529 0.916 6.505 1.00 78.25 234 THR A N 1
ATOM 1864 C CA . THR A 1 234 ? -7.206 2.164 6.159 1.00 78.25 234 THR A CA 1
ATOM 1865 C C . THR A 1 234 ? -6.269 3.324 6.432 1.00 78.25 234 THR A C 1
ATOM 1867 O O . THR A 1 234 ? -5.713 3.421 7.524 1.00 78.25 234 THR A O 1
ATOM 1870 N N . ILE A 1 235 ? -6.120 4.214 5.457 1.00 72.19 235 ILE A N 1
ATOM 1871 C CA . ILE A 1 235 ? -5.513 5.522 5.683 1.00 72.19 235 ILE A CA 1
ATOM 1872 C C . ILE A 1 235 ? -6.648 6.433 6.145 1.00 72.19 235 ILE A C 1
ATOM 1874 O O . ILE A 1 235 ? -7.603 6.653 5.405 1.00 72.19 235 ILE A O 1
ATOM 1878 N N . GLY A 1 236 ? -6.597 6.863 7.404 1.00 58.78 236 GLY A N 1
ATOM 1879 C CA . GLY A 1 236 ? -7.500 7.892 7.904 1.00 58.78 236 GLY A CA 1
ATOM 1880 C C . GLY A 1 236 ? -6.977 9.258 7.487 1.00 58.78 236 GLY A C 1
ATOM 1881 O O . GLY A 1 236 ? -5.783 9.517 7.641 1.00 58.78 236 GLY A O 1
ATOM 1882 N N . ASP A 1 237 ? -7.855 10.115 6.977 1.00 33.00 237 ASP A N 1
ATOM 1883 C CA . ASP A 1 237 ? -7.546 11.536 6.860 1.00 33.00 237 ASP A CA 1
ATOM 1884 C C . ASP A 1 237 ? -7.332 12.083 8.282 1.00 33.00 237 ASP A C 1
ATOM 1886 O O . ASP A 1 237 ? -8.202 11.929 9.147 1.00 33.00 237 ASP A O 1
ATOM 1890 N N . VAL A 1 238 ? -6.137 12.623 8.540 1.00 28.66 238 VAL A N 1
ATOM 1891 C CA . VAL A 1 238 ? -5.763 13.269 9.812 1.00 28.66 238 VAL A CA 1
ATOM 1892 C C . VAL A 1 238 ? -6.197 14.726 9.791 1.00 28.66 238 VAL A C 1
ATOM 1894 O O . VAL A 1 238 ? -5.945 15.390 8.760 1.00 28.66 238 VAL A O 1
#

pLDDT: mean 76.01, std 23.99, range [19.47, 97.94]

Radius of gyration: 24.81 Å; Cα contacts (8 Å, |Δi|>4): 262; chains: 1; bounding box: 69×56×62 Å